Protein AF-0000000080697606 (afdb_homodimer)

Secondary structure (DSSP, 8-state):
--HHHHHHHHHHHHHHHHHHHHHHHHT--SGGGGSHHHHHHT--HHHHHHHHHHHHHHHHHHHHHHHHHHHHHH--S-HHHHHHHHHHHHHHHHHHHHHHHTT-HHHHHHHHHHHHHHHHHHHHHH-/--HHHHHHHHHHHHHHHHHHHHHHHHT--GGGGGSHHHHHHT--HHHHHHHHHHHHHHHHHHHHHHHHHHHHHH--S-HHHHHHHHHHHHHHHHHHHHHHHTT-HHHHHHHHHHHHHHHHHHHHHH-

pLDDT: mean 97.18, std 2.23, range [89.44, 98.94]

Structure (mmCIF, N/CA/C/O backbone):
data_AF-0000000080697606-model_v1
#
loop_
_entity.id
_entity.type
_entity.pdbx_description
1 polymer 'Membrane protein NMA1176'
#
loop_
_atom_site.group_PDB
_atom_site.id
_atom_site.type_symbol
_atom_site.label_atom_id
_atom_site.label_alt_id
_atom_site.label_comp_id
_atom_site.label_asym_id
_atom_site.label_entity_id
_atom_site.label_seq_id
_atom_site.pdbx_PDB_ins_code
_atom_site.Cartn_x
_atom_site.Cartn_y
_atom_site.Cartn_z
_atom_site.occupancy
_atom_site.B_iso_or_equiv
_atom_site.auth_seq_id
_atom_site.auth_comp_id
_atom_site.auth_asym_id
_atom_site.auth_atom_id
_atom_site.pdbx_PDB_model_num
ATOM 1 N N . MET A 1 1 ? 20.656 -16.297 -0.776 1 92.69 1 MET A N 1
ATOM 2 C CA . MET A 1 1 ? 19.531 -15.453 -1.132 1 92.69 1 MET A CA 1
ATOM 3 C C . MET A 1 1 ? 19.953 -14.336 -2.076 1 92.69 1 MET A C 1
ATOM 5 O O . MET A 1 1 ? 21.109 -13.891 -2.033 1 92.69 1 MET A O 1
ATOM 9 N N . THR A 1 2 ? 19.078 -13.914 -2.914 1 97.06 2 THR A N 1
ATOM 10 C CA . THR A 1 2 ? 19.406 -12.898 -3.91 1 97.06 2 THR A CA 1
ATOM 11 C C . THR A 1 2 ? 19.391 -11.508 -3.285 1 97.06 2 THR A C 1
ATOM 13 O O . THR A 1 2 ? 18.875 -11.32 -2.184 1 97.06 2 THR A O 1
ATOM 16 N N . LEU A 1 3 ? 19.969 -10.562 -3.951 1 97.56 3 LEU A N 1
ATOM 17 C CA . LEU A 1 3 ? 19.938 -9.18 -3.504 1 97.56 3 LEU A CA 1
ATOM 18 C C . LEU A 1 3 ? 18.516 -8.664 -3.428 1 97.56 3 LEU A C 1
ATOM 20 O O . LEU A 1 3 ? 18.188 -7.852 -2.559 1 97.56 3 LEU A O 1
ATOM 24 N N . ALA A 1 4 ? 17.766 -9.148 -4.305 1 98.44 4 ALA A N 1
ATOM 25 C CA . ALA A 1 4 ? 16.375 -8.719 -4.348 1 98.44 4 ALA A CA 1
ATOM 26 C C . ALA A 1 4 ? 15.633 -9.133 -3.078 1 98.44 4 ALA A C 1
ATOM 28 O O . ALA A 1 4 ? 14.898 -8.336 -2.49 1 98.44 4 ALA A O 1
ATOM 29 N N . TYR A 1 5 ? 15.82 -10.32 -2.629 1 98.38 5 TYR A N 1
ATOM 30 C CA . TYR A 1 5 ? 15.18 -10.766 -1.395 1 98.38 5 TYR A CA 1
ATOM 31 C C . TYR A 1 5 ? 15.719 -10 -0.195 1 98.38 5 TYR A C 1
ATOM 33 O O . TYR A 1 5 ? 14.969 -9.672 0.728 1 98.38 5 TYR A O 1
ATOM 41 N N . TRP A 1 6 ? 16.984 -9.727 -0.15 1 98.06 6 TRP A N 1
ATOM 42 C CA . TRP A 1 6 ? 17.547 -8.891 0.906 1 98.06 6 TRP A CA 1
ATOM 43 C C . TRP A 1 6 ? 16.938 -7.492 0.88 1 98.06 6 TRP A C 1
ATOM 45 O O . TRP A 1 6 ? 16.781 -6.859 1.926 1 98.06 6 TRP A O 1
ATOM 55 N N . SER A 1 7 ? 16.594 -6.969 -0.279 1 98.69 7 SER A N 1
ATOM 56 C CA . SER A 1 7 ? 15.969 -5.656 -0.404 1 98.69 7 SER A CA 1
ATOM 57 C C . SER A 1 7 ? 14.594 -5.637 0.256 1 98.69 7 SER A C 1
ATOM 59 O O . SER A 1 7 ? 14.172 -4.605 0.786 1 98.69 7 SER A O 1
ATOM 61 N N . ILE A 1 8 ? 13.859 -6.766 0.192 1 98.62 8 ILE A N 1
ATOM 62 C CA . ILE A 1 8 ? 12.586 -6.848 0.902 1 98.62 8 ILE A CA 1
ATOM 63 C C . ILE A 1 8 ? 12.82 -6.641 2.396 1 98.62 8 ILE A C 1
ATOM 65 O O . ILE A 1 8 ? 12.086 -5.883 3.043 1 98.62 8 ILE A O 1
ATOM 69 N N . LEU A 1 9 ? 13.859 -7.273 2.934 1 98.25 9 LEU A N 1
ATOM 70 C CA . LEU A 1 9 ? 14.188 -7.117 4.348 1 98.25 9 LEU A CA 1
ATOM 71 C C . LEU A 1 9 ? 14.539 -5.672 4.668 1 98.25 9 LEU A C 1
ATOM 73 O O . LEU A 1 9 ? 14.047 -5.113 5.652 1 98.25 9 LEU A O 1
ATOM 77 N N . ALA A 1 10 ? 15.375 -5.078 3.914 1 98.19 10 ALA A N 1
ATOM 78 C CA . ALA A 1 10 ? 15.766 -3.688 4.129 1 98.19 10 ALA A CA 1
ATOM 79 C C . ALA A 1 10 ? 14.547 -2.77 4.145 1 98.19 10 ALA A C 1
ATOM 81 O O . ALA A 1 10 ? 14.414 -1.922 5.031 1 98.19 10 ALA A O 1
ATOM 82 N N . ALA A 1 11 ? 13.695 -2.951 3.135 1 98.31 11 ALA A N 1
ATOM 83 C CA . ALA A 1 11 ? 12.492 -2.123 3.025 1 98.31 11 ALA A CA 1
ATOM 84 C C . ALA A 1 11 ? 11.594 -2.309 4.238 1 98.31 11 ALA A C 1
ATOM 86 O O . ALA A 1 11 ? 10.93 -1.363 4.68 1 98.31 11 ALA A O 1
ATOM 87 N N . ALA A 1 12 ? 11.562 -3.518 4.832 1 98 12 ALA A N 1
ATOM 88 C CA . ALA A 1 12 ? 10.727 -3.82 5.988 1 98 12 ALA A CA 1
ATOM 89 C C . ALA A 1 12 ? 11.172 -3.029 7.211 1 98 12 ALA A C 1
ATOM 91 O O . ALA A 1 12 ? 10.367 -2.719 8.086 1 98 12 ALA A O 1
ATOM 92 N N . PHE A 1 13 ? 12.391 -2.668 7.277 1 97.81 13 PHE A N 1
ATOM 93 C CA . PHE A 1 13 ? 12.93 -2.014 8.469 1 97.81 13 PHE A CA 1
ATOM 94 C C . PHE A 1 13 ? 12.883 -0.498 8.32 1 97.81 13 PHE A C 1
ATOM 96 O O . PHE A 1 13 ? 13.047 0.232 9.297 1 97.81 13 PHE A O 1
ATOM 103 N N . LEU A 1 14 ? 12.594 0.02 7.137 1 97.56 14 LEU A N 1
ATOM 104 C CA . LEU A 1 14 ? 12.609 1.46 6.906 1 97.56 14 LEU A CA 1
ATOM 105 C C . LEU A 1 14 ? 11.547 2.158 7.746 1 97.56 14 LEU A C 1
ATOM 107 O O . LEU A 1 14 ? 11.82 3.172 8.391 1 97.56 14 LEU A O 1
ATOM 111 N N . PRO A 1 15 ? 10.273 1.619 7.762 1 97.56 15 PRO A N 1
ATOM 112 C CA . PRO A 1 15 ? 9.289 2.326 8.586 1 97.56 15 PRO A CA 1
ATOM 113 C C . PRO A 1 15 ? 9.664 2.344 10.062 1 97.56 15 PRO A C 1
ATOM 115 O O . PRO A 1 15 ? 9.352 3.307 10.773 1 97.56 15 PRO A O 1
ATOM 118 N N . ILE A 1 16 ? 10.32 1.331 10.602 1 97.19 16 ILE A N 1
ATOM 119 C CA . ILE A 1 16 ? 10.781 1.292 11.992 1 97.19 16 ILE A CA 1
ATOM 120 C C . ILE A 1 16 ? 11.812 2.395 12.227 1 97.19 16 ILE A C 1
ATOM 122 O O . ILE A 1 16 ? 11.781 3.072 13.25 1 97.19 16 ILE A O 1
ATOM 126 N N . GLY A 1 17 ? 12.727 2.541 11.312 1 97.12 17 GLY A N 1
ATOM 127 C CA . GLY A 1 17 ? 13.68 3.635 11.391 1 97.12 17 GLY A CA 1
ATOM 128 C C . GLY A 1 17 ? 13.023 5 11.414 1 97.12 17 GLY A C 1
ATOM 129 O O . GLY A 1 17 ? 13.43 5.883 12.172 1 97.12 17 GLY A O 1
ATOM 130 N N . CYS A 1 18 ? 12.008 5.219 10.539 1 96.75 18 CYS A N 1
ATOM 131 C CA . CYS A 1 18 ? 11.273 6.477 10.508 1 96.75 18 CYS A CA 1
ATOM 132 C C . CYS A 1 18 ? 10.594 6.742 11.844 1 96.75 18 CYS A C 1
ATOM 134 O O . CYS A 1 18 ? 10.609 7.871 12.344 1 96.75 18 CYS A O 1
ATOM 136 N N . ALA A 1 19 ? 9.992 5.68 12.391 1 95.75 19 ALA A N 1
ATOM 137 C CA . ALA A 1 19 ? 9.328 5.809 13.688 1 95.75 19 ALA A CA 1
ATOM 138 C C . ALA A 1 19 ? 10.328 6.195 14.781 1 95.75 19 ALA A C 1
ATOM 140 O O . ALA A 1 19 ? 10.047 7.07 15.602 1 95.75 19 ALA A O 1
ATOM 141 N N . ALA A 1 20 ? 11.445 5.492 14.836 1 96.44 20 ALA A N 1
ATOM 142 C CA . ALA A 1 20 ? 12.484 5.797 15.812 1 96.44 20 ALA A CA 1
ATOM 143 C C . ALA A 1 20 ? 12.961 7.238 15.68 1 96.44 20 ALA A C 1
ATOM 145 O O . ALA A 1 20 ? 13.148 7.934 16.688 1 96.44 20 ALA A O 1
ATOM 146 N N . TYR A 1 21 ? 13.133 7.66 14.453 1 96.5 21 TYR A N 1
ATOM 147 C CA . TYR A 1 21 ? 13.562 9.031 14.195 1 96.5 21 TYR A CA 1
ATOM 148 C C . TYR A 1 21 ? 12.508 10.031 14.656 1 96.5 21 TYR A C 1
ATOM 150 O O . TYR A 1 21 ? 12.836 11.039 15.281 1 96.5 21 TYR A O 1
ATOM 158 N N . ALA A 1 22 ? 11.234 9.805 14.352 1 95.94 22 ALA A N 1
ATOM 159 C CA . ALA A 1 22 ? 10.141 10.672 14.773 1 95.94 22 ALA A CA 1
ATOM 160 C C . ALA A 1 22 ? 10.094 10.789 16.297 1 95.94 22 ALA A C 1
ATOM 162 O O . ALA A 1 22 ? 9.938 11.891 16.828 1 95.94 22 ALA A O 1
ATOM 163 N N . LYS A 1 23 ? 10.219 9.727 16.984 1 95.38 23 LYS A N 1
ATOM 164 C CA . LYS A 1 23 ? 10.195 9.703 18.453 1 95.38 23 LYS A CA 1
ATOM 165 C C . LYS A 1 23 ? 11.375 10.492 19.031 1 95.38 23 LYS A C 1
ATOM 167 O O . LYS A 1 23 ? 11.203 11.25 19.984 1 95.38 23 LYS A O 1
ATOM 172 N N . ARG A 1 24 ? 12.484 10.266 18.469 1 95.44 24 ARG A N 1
ATOM 173 C CA . ARG A 1 24 ? 13.672 10.992 18.922 1 95.44 24 ARG A CA 1
ATOM 174 C C . ARG A 1 24 ? 13.484 12.5 18.781 1 95.44 24 ARG A C 1
ATOM 176 O O . ARG A 1 24 ? 13.742 13.258 19.703 1 95.44 24 ARG A O 1
ATOM 183 N N . LEU A 1 25 ? 13.016 12.93 17.641 1 94.56 25 LEU A N 1
ATOM 184 C CA . LEU A 1 25 ? 12.836 14.352 17.344 1 94.56 25 LEU A CA 1
ATOM 185 C C . LEU A 1 25 ? 11.781 14.969 18.25 1 94.56 25 LEU A C 1
ATOM 187 O O . LEU A 1 25 ? 11.883 16.141 18.625 1 94.56 25 LEU A O 1
ATOM 191 N N . ALA A 1 26 ? 10.758 14.164 18.594 1 94.25 26 ALA A N 1
ATOM 192 C CA . ALA A 1 26 ? 9.625 14.703 19.344 1 94.25 26 ALA A CA 1
ATOM 193 C C . ALA A 1 26 ? 9.859 14.594 20.844 1 94.25 26 ALA A C 1
ATOM 195 O O . ALA A 1 26 ? 9.031 15.039 21.641 1 94.25 26 ALA A O 1
ATOM 196 N N . GLY A 1 27 ? 10.938 14.023 21.297 1 93.75 27 GLY A N 1
ATOM 197 C CA . GLY A 1 27 ? 11.258 13.93 22.719 1 93.75 27 GLY A CA 1
ATOM 198 C C . GLY A 1 27 ? 10.508 12.828 23.422 1 93.75 27 GLY A C 1
ATOM 199 O O . GLY A 1 27 ? 10 13.023 24.531 1 93.75 27 GLY A O 1
ATOM 200 N N . PHE A 1 28 ? 10.414 11.703 22.766 1 90.25 28 PHE A N 1
ATOM 201 C CA . PHE A 1 28 ? 9.734 10.531 23.312 1 90.25 28 PHE A CA 1
ATOM 202 C C . PHE A 1 28 ? 10.375 10.109 24.625 1 90.25 28 PHE A C 1
ATOM 204 O O . PHE A 1 28 ? 11.594 10.016 24.734 1 90.25 28 PHE A O 1
ATOM 211 N N . SER A 1 29 ? 9.5 9.945 25.672 1 90.25 29 SER A N 1
ATOM 212 C CA . SER A 1 29 ? 9.945 9.547 27 1 90.25 29 SER A CA 1
ATOM 213 C C . SER A 1 29 ? 9.328 8.211 27.422 1 90.25 29 SER A C 1
ATOM 215 O O . SER A 1 29 ? 8.453 7.684 26.719 1 90.25 29 SER A O 1
ATOM 217 N N . TRP A 1 30 ? 9.828 7.684 28.531 1 90.06 30 TRP A N 1
ATOM 218 C CA . TRP A 1 30 ? 9.312 6.422 29.047 1 90.06 30 TRP A CA 1
ATOM 219 C C . TRP A 1 30 ? 7.824 6.531 29.375 1 90.06 30 TRP A C 1
ATOM 221 O O . TRP A 1 30 ? 7.07 5.578 29.172 1 90.06 30 TRP A O 1
ATOM 231 N N . ALA A 1 31 ? 7.359 7.656 29.875 1 90.38 31 ALA A N 1
ATOM 232 C CA . ALA A 1 31 ? 5.957 7.887 30.203 1 90.38 31 ALA A CA 1
ATOM 233 C C . ALA A 1 31 ? 5.074 7.793 28.969 1 90.38 31 ALA A C 1
ATOM 235 O O . ALA A 1 31 ? 3.92 7.363 29.047 1 90.38 31 ALA A O 1
ATOM 236 N N . ASP A 1 32 ? 5.645 8.172 27.891 1 90.62 32 ASP A N 1
ATOM 237 C CA . ASP A 1 32 ? 4.895 8.211 26.641 1 90.62 32 ASP A CA 1
ATOM 238 C C . ASP A 1 32 ? 4.703 6.805 26.078 1 90.62 32 ASP A C 1
ATOM 240 O O . ASP A 1 32 ? 3.873 6.594 25.188 1 90.62 32 ASP A O 1
ATOM 244 N N . ASN A 1 33 ? 5.441 5.852 26.578 1 92.31 33 ASN A N 1
ATOM 245 C CA . ASN A 1 33 ? 5.402 4.488 26.062 1 92.31 33 ASN A CA 1
ATOM 246 C C . ASN A 1 33 ? 4.078 3.805 26.391 1 92.31 33 ASN A C 1
ATOM 248 O O . ASN A 1 33 ? 3.775 2.74 25.844 1 92.31 33 ASN A O 1
ATOM 252 N N . HIS A 1 34 ? 3.197 4.32 27.203 1 92.56 34 HIS A N 1
ATOM 253 C CA . HIS A 1 34 ? 1.876 3.787 27.516 1 92.56 34 HIS A CA 1
ATOM 254 C C . HIS A 1 34 ? 0.951 3.873 26.297 1 92.56 34 HIS A C 1
ATOM 256 O O . HIS A 1 34 ? 0.047 3.047 26.141 1 92.56 34 HIS A O 1
ATOM 262 N N . ASP A 1 35 ? 1.213 4.914 25.531 1 93.5 35 ASP A N 1
ATOM 263 C CA . ASP A 1 35 ? 0.412 5.094 24.312 1 93.5 35 ASP A CA 1
ATOM 264 C C . ASP A 1 35 ? 1.254 5.664 23.172 1 93.5 35 ASP A C 1
ATOM 266 O O . ASP A 1 35 ? 1.036 6.801 22.75 1 93.5 35 ASP A O 1
ATOM 270 N N . PRO A 1 36 ? 2.119 4.953 22.656 1 92.75 36 PRO A N 1
ATOM 271 C CA . PRO A 1 36 ? 3.074 5.465 21.672 1 92.75 36 PRO A CA 1
ATOM 272 C C . PRO A 1 36 ? 2.396 5.969 20.391 1 92.75 36 PRO A C 1
ATOM 274 O O . PRO A 1 36 ? 2.861 6.934 19.781 1 92.75 36 PRO A O 1
ATOM 277 N N . ARG A 1 37 ? 1.303 5.305 19.984 1 91.81 37 ARG A N 1
ATOM 278 C CA . ARG A 1 37 ? 0.623 5.742 18.766 1 91.81 37 ARG A CA 1
ATOM 279 C C . ARG A 1 37 ? -0.038 7.102 18.984 1 91.81 37 ARG A C 1
ATOM 281 O O . ARG A 1 37 ? -0.051 7.938 18.062 1 91.81 37 ARG A O 1
ATOM 288 N N . VAL A 1 38 ? -0.631 7.32 20.125 1 90.19 38 VAL A N 1
ATOM 289 C CA . VAL A 1 38 ? -1.228 8.609 20.453 1 90.19 38 VAL A CA 1
ATOM 290 C C . VAL A 1 38 ? -0.145 9.688 20.484 1 90.19 38 VAL A C 1
ATOM 292 O O . VAL A 1 38 ? -0.344 10.789 19.969 1 90.19 38 VAL A O 1
ATOM 295 N N . PHE A 1 39 ? 1.018 9.414 21.031 1 92.5 39 PHE A N 1
ATOM 296 C CA . PHE A 1 39 ? 2.146 10.336 21.047 1 92.5 39 PHE A CA 1
ATOM 297 C C . PHE A 1 39 ? 2.533 10.742 19.641 1 92.5 39 PHE A C 1
ATOM 299 O O . PHE A 1 39 ? 2.625 11.938 19.328 1 92.5 39 PHE A O 1
ATOM 306 N N . LEU A 1 40 ? 2.754 9.805 18.781 1 92.56 40 LEU A N 1
ATOM 307 C CA . LEU A 1 40 ? 3.207 10.055 17.422 1 92.56 40 LEU A CA 1
ATOM 308 C C . LEU A 1 40 ? 2.17 10.859 16.641 1 92.56 40 LEU A C 1
ATOM 310 O O . LEU A 1 40 ? 2.523 11.711 15.828 1 92.56 40 LEU A O 1
ATOM 314 N N . ALA A 1 41 ? 0.87 10.57 16.906 1 89.44 41 ALA A N 1
ATOM 315 C CA . ALA A 1 41 ? -0.212 11.25 16.203 1 89.44 41 ALA A CA 1
ATOM 316 C C . ALA A 1 41 ? -0.255 12.734 16.562 1 89.44 41 ALA A C 1
ATOM 318 O O . ALA A 1 41 ? -0.808 13.539 15.805 1 89.44 41 ALA A O 1
ATOM 319 N N . ARG A 1 42 ? 0.41 13.102 17.656 1 90.69 42 ARG A N 1
ATOM 320 C CA . ARG A 1 42 ? 0.343 14.477 18.141 1 90.69 42 ARG A CA 1
ATOM 321 C C . ARG A 1 42 ? 1.624 15.234 17.797 1 90.69 42 ARG A C 1
ATOM 323 O O . ARG A 1 42 ? 1.748 16.422 18.125 1 90.69 42 ARG A O 1
ATOM 330 N N . THR A 1 43 ? 2.516 14.594 17.219 1 92.38 43 THR A N 1
ATOM 331 C CA . THR A 1 43 ? 3.762 15.258 16.859 1 92.38 43 THR A CA 1
ATOM 332 C C . THR A 1 43 ? 3.514 16.344 15.812 1 92.38 43 THR A C 1
ATOM 334 O O . THR A 1 43 ? 2.451 16.375 15.188 1 92.38 43 THR A O 1
ATOM 337 N N . ARG A 1 44 ? 4.465 17.297 15.695 1 93.19 44 ARG A N 1
ATOM 338 C CA . ARG A 1 44 ? 4.395 18.375 14.727 1 93.19 44 ARG A CA 1
ATOM 339 C C . ARG A 1 44 ? 5.723 18.547 13.992 1 93.19 44 ARG A C 1
ATOM 341 O O . ARG A 1 44 ? 6.715 17.906 14.344 1 93.19 44 ARG A O 1
ATOM 348 N N . GLY A 1 45 ? 5.672 19.312 12.914 1 93.94 45 GLY A N 1
ATOM 349 C CA . GLY A 1 45 ? 6.895 19.656 12.195 1 93.94 45 GLY A CA 1
ATOM 350 C C . GLY A 1 45 ? 7.594 18.438 11.609 1 93.94 45 GLY A C 1
ATOM 351 O O . GLY A 1 45 ? 6.957 17.594 10.992 1 93.94 45 GLY A O 1
ATOM 352 N N . LYS A 1 46 ? 8.938 18.375 11.859 1 96.12 46 LYS A N 1
ATOM 353 C CA . LYS A 1 46 ? 9.781 17.328 11.289 1 96.12 46 LYS A CA 1
ATOM 354 C C . LYS A 1 46 ? 9.391 15.961 11.82 1 96.12 46 LYS A C 1
ATOM 356 O O . LYS A 1 46 ? 9.414 14.969 11.086 1 96.12 46 LYS A O 1
ATOM 361 N N . ALA A 1 47 ? 9.047 15.852 13.055 1 96.19 47 ALA A N 1
ATOM 362 C CA . ALA A 1 47 ? 8.633 14.586 13.648 1 96.19 47 ALA A CA 1
ATOM 363 C C . ALA A 1 47 ? 7.336 14.078 13.016 1 96.19 47 ALA A C 1
ATOM 365 O O . ALA A 1 47 ? 7.188 12.875 12.773 1 96.19 47 ALA A O 1
ATOM 366 N N . ALA A 1 48 ? 6.395 14.914 12.82 1 95.94 48 ALA A N 1
ATOM 367 C CA . ALA A 1 48 ? 5.141 14.539 12.172 1 95.94 48 ALA A CA 1
ATOM 368 C C . ALA A 1 48 ? 5.391 14.023 10.758 1 95.94 48 ALA A C 1
ATOM 370 O O . ALA A 1 48 ? 4.754 13.062 10.32 1 95.94 48 ALA A O 1
ATOM 371 N N . ARG A 1 49 ? 6.277 14.703 10.07 1 96.94 49 ARG A N 1
ATOM 372 C CA . ARG A 1 49 ? 6.605 14.281 8.711 1 96.94 49 ARG A CA 1
ATOM 373 C C . ARG A 1 49 ? 7.297 12.922 8.719 1 96.94 49 ARG A C 1
ATOM 375 O O . ARG A 1 49 ? 7.074 12.102 7.828 1 96.94 49 ARG A O 1
ATOM 382 N N . ALA A 1 50 ? 8.156 12.711 9.672 1 97.38 50 ALA A N 1
ATOM 383 C CA . ALA A 1 50 ? 8.781 11.398 9.82 1 97.38 50 ALA A CA 1
ATOM 384 C C . ALA A 1 50 ? 7.738 10.32 10.086 1 97.38 50 ALA A C 1
ATOM 386 O O . ALA A 1 50 ? 7.836 9.211 9.547 1 97.38 50 ALA A O 1
ATOM 387 N N . ASN A 1 51 ? 6.77 10.625 10.922 1 96.75 51 ASN A N 1
ATOM 388 C CA . ASN A 1 51 ? 5.688 9.68 11.18 1 96.75 51 ASN A CA 1
ATOM 389 C C . ASN A 1 51 ? 4.875 9.406 9.914 1 96.75 51 ASN A C 1
ATOM 391 O O . ASN A 1 51 ? 4.484 8.266 9.656 1 96.75 51 ASN A O 1
ATOM 395 N N . ALA A 1 52 ? 4.582 10.414 9.172 1 96.44 52 ALA A N 1
ATOM 396 C CA . ALA A 1 52 ? 3.877 10.25 7.902 1 96.44 52 ALA A CA 1
ATOM 397 C C . ALA A 1 52 ? 4.676 9.375 6.941 1 96.44 52 ALA A C 1
ATOM 399 O O . ALA A 1 52 ? 4.109 8.516 6.262 1 96.44 52 ALA A O 1
ATOM 400 N N . ALA A 1 53 ? 5.957 9.609 6.859 1 97.5 53 ALA A N 1
ATOM 401 C CA . ALA A 1 53 ? 6.828 8.781 6.023 1 97.5 53 ALA A CA 1
ATOM 402 C C . ALA A 1 53 ? 6.789 7.32 6.465 1 97.5 53 ALA A C 1
ATOM 404 O O . ALA A 1 53 ? 6.809 6.414 5.629 1 97.5 53 ALA A O 1
ATOM 405 N N . GLN A 1 54 ? 6.801 7.094 7.746 1 97.19 54 GLN A N 1
ATOM 406 C CA . GLN A 1 54 ? 6.656 5.754 8.305 1 97.19 54 GLN A CA 1
ATOM 407 C C . GLN A 1 54 ? 5.395 5.07 7.781 1 97.19 54 GLN A C 1
ATOM 409 O O . GLN A 1 54 ? 5.449 3.936 7.309 1 97.19 54 GLN A O 1
ATOM 414 N N . GLN A 1 55 ? 4.285 5.73 7.93 1 96.5 55 GLN A N 1
ATOM 415 C CA . GLN A 1 55 ? 3 5.176 7.516 1 96.5 55 GLN A CA 1
ATOM 416 C C . GLN A 1 55 ? 3.004 4.836 6.027 1 96.5 55 GLN A C 1
ATOM 418 O O . GLN A 1 55 ? 2.564 3.756 5.633 1 96.5 55 GLN A O 1
ATOM 423 N N . ASN A 1 56 ? 3.488 5.777 5.227 1 97.69 56 ASN A N 1
ATOM 424 C CA . ASN A 1 56 ? 3.568 5.535 3.791 1 97.69 56 ASN A CA 1
ATOM 425 C C . ASN A 1 56 ? 4.441 4.324 3.475 1 97.69 56 ASN A C 1
ATOM 427 O O . ASN A 1 56 ? 4.137 3.557 2.561 1 97.69 56 ASN A O 1
ATOM 431 N N . SER A 1 57 ? 5.512 4.168 4.188 1 98.31 57 SER A N 1
ATOM 432 C CA . SER A 1 57 ? 6.418 3.049 3.965 1 98.31 57 SER A CA 1
ATOM 433 C C . SER A 1 57 ? 5.738 1.716 4.258 1 98.31 57 SER A C 1
ATOM 435 O O . SER A 1 57 ? 5.996 0.718 3.582 1 98.31 57 SER A O 1
ATOM 437 N N . TYR A 1 58 ? 4.867 1.655 5.301 1 97.75 58 TYR A N 1
ATOM 438 C CA . TYR A 1 58 ? 4.102 0.441 5.559 1 97.75 58 TYR A CA 1
ATOM 439 C C . TYR A 1 58 ? 3.113 0.169 4.43 1 97.75 58 TYR A C 1
ATOM 441 O O . TYR A 1 58 ? 2.846 -0.987 4.094 1 97.75 58 TYR A O 1
ATOM 449 N N . GLU A 1 59 ? 2.574 1.178 3.852 1 98.12 59 GLU A N 1
ATOM 450 C CA . GLU A 1 59 ? 1.55 1.058 2.818 1 98.12 59 GLU A CA 1
ATOM 451 C C . GLU A 1 59 ? 2.139 0.52 1.518 1 98.12 59 GLU A C 1
ATOM 453 O O . GLU A 1 59 ? 1.508 -0.287 0.832 1 98.12 59 GLU A O 1
ATOM 458 N N . ILE A 1 60 ? 3.361 1.001 1.154 1 98.25 60 ILE A N 1
ATOM 459 C CA . ILE A 1 60 ? 3.932 0.681 -0.15 1 98.25 60 ILE A CA 1
ATOM 460 C C . ILE A 1 60 ? 4.703 -0.633 -0.067 1 98.25 60 ILE A C 1
ATOM 462 O O . ILE A 1 60 ? 5.023 -1.24 -1.093 1 98.25 60 ILE A O 1
ATOM 466 N N . PHE A 1 61 ? 4.996 -1.13 1.132 1 98.69 61 PHE A N 1
ATOM 467 C CA . PHE A 1 61 ? 5.832 -2.309 1.34 1 98.69 61 PHE A CA 1
ATOM 468 C C . PHE A 1 61 ? 5.172 -3.551 0.756 1 98.69 61 PHE A C 1
ATOM 470 O O . PHE A 1 61 ? 5.805 -4.312 0.024 1 98.69 61 PHE A O 1
ATOM 477 N N . PRO A 1 62 ? 3.857 -3.807 1.073 1 98.69 62 PRO A N 1
ATOM 478 C CA . PRO A 1 62 ? 3.273 -5.074 0.625 1 98.69 62 PRO A CA 1
ATOM 479 C C . PRO A 1 62 ? 3.285 -5.223 -0.894 1 98.69 62 PRO A C 1
ATOM 481 O O . PRO A 1 62 ? 3.68 -6.27 -1.412 1 98.69 62 PRO A O 1
ATOM 484 N N . PRO A 1 63 ? 2.893 -4.199 -1.682 1 98.75 63 PRO A N 1
ATOM 485 C CA . PRO A 1 63 ? 2.977 -4.379 -3.133 1 98.75 63 PRO A CA 1
ATOM 486 C C . PRO A 1 63 ? 4.41 -4.59 -3.619 1 98.75 63 PRO A C 1
ATOM 488 O O . PRO A 1 63 ? 4.633 -5.328 -4.582 1 98.75 63 PRO A O 1
ATOM 491 N N . PHE A 1 64 ? 5.375 -3.918 -3.023 1 98.94 64 PHE A N 1
ATOM 492 C CA . PHE A 1 64 ? 6.773 -4.129 -3.391 1 98.94 64 PHE A CA 1
ATOM 493 C C . PHE A 1 64 ? 7.191 -5.57 -3.123 1 98.94 64 PHE A C 1
ATOM 495 O O . PHE A 1 64 ? 7.762 -6.23 -3.994 1 98.94 64 PHE A O 1
ATOM 502 N N . ALA A 1 65 ? 6.914 -6.055 -1.912 1 98.81 65 ALA A N 1
ATOM 503 C CA . ALA A 1 65 ? 7.266 -7.426 -1.547 1 98.81 65 ALA A CA 1
ATOM 504 C C . ALA A 1 65 ? 6.605 -8.43 -2.486 1 98.81 65 ALA A C 1
ATOM 506 O O . ALA A 1 65 ? 7.25 -9.367 -2.961 1 98.81 65 ALA A O 1
ATOM 507 N N . ALA A 1 66 ? 5.344 -8.211 -2.732 1 98.75 66 ALA A N 1
ATOM 508 C CA . ALA A 1 66 ? 4.621 -9.094 -3.645 1 98.75 66 ALA A CA 1
ATOM 509 C C . ALA A 1 66 ? 5.277 -9.117 -5.023 1 98.75 66 ALA A C 1
ATOM 511 O O . ALA A 1 66 ? 5.449 -10.18 -5.621 1 98.75 66 ALA A O 1
ATOM 512 N N . ALA A 1 67 ? 5.656 -7.984 -5.527 1 98.81 67 ALA A N 1
ATOM 513 C CA . ALA A 1 67 ? 6.262 -7.875 -6.855 1 98.81 67 ALA A CA 1
ATOM 514 C C . ALA A 1 67 ? 7.559 -8.68 -6.93 1 98.81 67 ALA A C 1
ATOM 516 O O . ALA A 1 67 ? 7.785 -9.414 -7.895 1 98.81 67 ALA A O 1
ATOM 517 N N . VAL A 1 68 ? 8.391 -8.555 -5.957 1 98.81 68 VAL A N 1
ATOM 518 C CA . VAL A 1 68 ? 9.672 -9.258 -5.941 1 98.81 68 VAL A CA 1
ATOM 519 C C . VAL A 1 68 ? 9.438 -10.758 -5.867 1 98.81 68 VAL A C 1
ATOM 521 O O . VAL A 1 68 ? 10.062 -11.531 -6.594 1 98.81 68 VA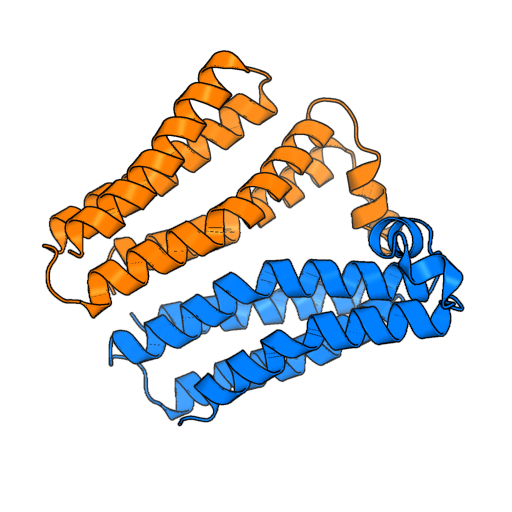L A O 1
ATOM 524 N N . ILE A 1 69 ? 8.555 -11.195 -4.996 1 98.69 69 ILE A N 1
ATOM 525 C CA . ILE A 1 69 ? 8.258 -12.609 -4.809 1 98.69 69 ILE A CA 1
ATOM 526 C C . ILE A 1 69 ? 7.707 -13.195 -6.109 1 98.69 69 ILE A C 1
ATOM 528 O O . ILE A 1 69 ? 8.148 -14.258 -6.559 1 98.69 69 ILE A O 1
ATOM 532 N N . ILE A 1 70 ? 6.824 -12.523 -6.734 1 98.69 70 ILE A N 1
ATOM 533 C CA . ILE A 1 70 ? 6.191 -12.992 -7.965 1 98.69 70 ILE A CA 1
ATOM 534 C C . ILE A 1 70 ? 7.227 -13.047 -9.086 1 98.69 70 ILE A C 1
ATOM 536 O O . ILE A 1 70 ? 7.234 -13.984 -9.883 1 98.69 70 ILE A O 1
ATOM 540 N N . ALA A 1 71 ? 8.078 -12.039 -9.188 1 98.5 71 ALA A N 1
ATOM 541 C CA . ALA A 1 71 ? 9.117 -12.016 -10.219 1 98.5 71 ALA A CA 1
ATOM 542 C C . ALA A 1 71 ? 10.016 -13.242 -10.117 1 98.5 71 ALA A C 1
ATOM 544 O O . ALA A 1 71 ? 10.453 -13.781 -11.141 1 98.5 71 ALA A O 1
ATOM 545 N N . HIS A 1 72 ? 10.305 -13.68 -8.898 1 98.31 72 HIS A N 1
ATOM 546 C CA . HIS A 1 72 ? 11.094 -14.898 -8.711 1 98.31 72 HIS A CA 1
ATOM 547 C C . HIS A 1 72 ? 10.266 -16.141 -9.008 1 98.31 72 HIS A C 1
ATOM 549 O O . HIS A 1 72 ? 10.742 -17.078 -9.648 1 98.31 72 HIS A O 1
ATOM 555 N N . ALA A 1 73 ? 9.023 -16.172 -8.586 1 96.94 73 ALA A N 1
ATOM 556 C CA . ALA A 1 73 ? 8.18 -17.359 -8.609 1 96.94 73 ALA A CA 1
ATOM 557 C C . ALA A 1 73 ? 7.848 -17.766 -10.047 1 96.94 73 ALA A C 1
ATOM 559 O O . ALA A 1 73 ? 7.703 -18.953 -10.344 1 96.94 73 ALA A O 1
ATOM 560 N N . THR A 1 74 ? 7.688 -16.828 -10.922 1 96.69 74 THR A N 1
ATOM 561 C CA . THR A 1 74 ? 7.297 -17.125 -12.289 1 96.69 74 THR A CA 1
ATOM 562 C C . THR A 1 74 ? 8.477 -17.703 -13.07 1 96.69 74 THR A C 1
ATOM 564 O O . THR A 1 74 ? 8.281 -18.391 -14.078 1 96.69 74 THR A O 1
ATOM 567 N N . GLY A 1 75 ? 9.734 -17.266 -12.773 1 96.5 75 GLY A N 1
ATOM 568 C CA . GLY A 1 75 ? 10.93 -17.734 -13.461 1 96.5 75 GLY A CA 1
ATOM 569 C C . GLY A 1 75 ? 11.156 -17.062 -14.797 1 96.5 75 GLY A C 1
ATOM 570 O O . GLY A 1 75 ? 12.039 -17.453 -15.555 1 96.5 75 GLY A O 1
ATOM 571 N N . ASN A 1 76 ? 10.43 -16.078 -15.102 1 97.44 76 ASN A N 1
ATOM 572 C CA . ASN A 1 76 ? 10.469 -15.461 -16.422 1 97.44 76 ASN A CA 1
ATOM 573 C C . ASN A 1 76 ? 11.391 -14.25 -16.453 1 97.44 76 ASN A C 1
ATOM 575 O O . ASN A 1 76 ? 11.703 -13.734 -17.531 1 97.44 76 ASN A O 1
ATOM 579 N N . ALA A 1 77 ? 11.812 -13.766 -15.297 1 97.5 77 ALA A N 1
ATOM 580 C CA . ALA A 1 77 ? 12.633 -12.562 -15.227 1 97.5 77 ALA A CA 1
ATOM 581 C C . ALA A 1 77 ? 14.086 -12.914 -14.914 1 97.5 77 ALA A C 1
ATOM 583 O O . ALA A 1 77 ? 14.359 -13.727 -14.039 1 97.5 77 ALA A O 1
ATOM 584 N N . ALA A 1 78 ? 15.062 -12.258 -15.648 1 98.38 78 ALA A N 1
ATOM 585 C CA . ALA A 1 78 ? 16.469 -12.414 -15.32 1 98.38 78 ALA A CA 1
ATOM 586 C C . ALA A 1 78 ? 16.766 -11.906 -13.914 1 98.38 78 ALA A C 1
ATOM 588 O O . ALA A 1 78 ? 16.234 -10.875 -13.492 1 98.38 78 ALA A O 1
ATOM 589 N N . GLN A 1 79 ? 17.609 -12.648 -13.281 1 98.19 79 GLN A N 1
ATOM 590 C CA . GLN A 1 79 ? 17.938 -12.281 -11.906 1 98.19 79 GLN A CA 1
ATOM 591 C C . GLN A 1 79 ? 18.5 -10.867 -11.828 1 98.19 79 GLN A C 1
ATOM 593 O O . GLN A 1 79 ? 18.219 -10.133 -10.883 1 98.19 79 GLN A O 1
ATOM 598 N N . ALA A 1 80 ? 19.344 -10.523 -12.766 1 98.44 80 ALA A N 1
ATOM 599 C CA . ALA A 1 80 ? 19.922 -9.188 -12.773 1 98.44 80 ALA A CA 1
ATOM 600 C C . ALA A 1 80 ? 18.844 -8.117 -12.859 1 98.44 80 ALA A C 1
ATOM 602 O O . ALA A 1 80 ? 18.953 -7.055 -12.242 1 98.44 80 ALA A O 1
ATOM 603 N N . THR A 1 81 ? 17.844 -8.383 -13.625 1 98.69 81 THR A N 1
ATOM 604 C CA . THR A 1 81 ? 16.719 -7.461 -13.766 1 98.69 81 THR A CA 1
ATOM 605 C C . THR A 1 81 ? 15.961 -7.328 -12.445 1 98.69 81 THR A C 1
ATOM 607 O O . THR A 1 81 ? 15.648 -6.215 -1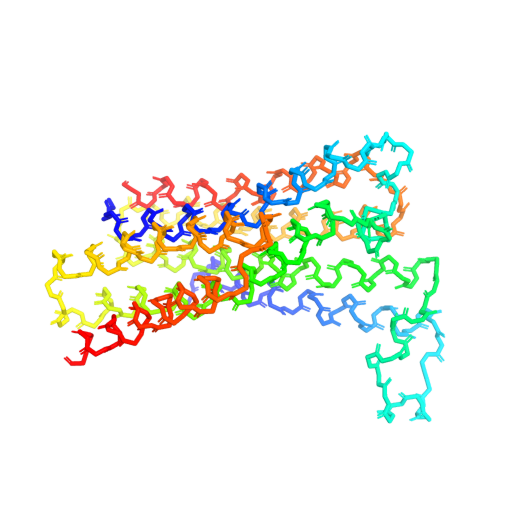2.016 1 98.69 81 THR A O 1
ATOM 610 N N . ILE A 1 82 ? 15.664 -8.445 -11.82 1 98.81 82 ILE A N 1
ATOM 611 C CA . ILE A 1 82 ? 14.984 -8.422 -10.531 1 98.81 82 ILE A CA 1
ATOM 612 C C . ILE A 1 82 ? 15.812 -7.637 -9.516 1 98.81 82 ILE A C 1
ATOM 614 O O . ILE A 1 82 ? 15.289 -6.77 -8.82 1 98.81 82 ILE A O 1
ATOM 618 N N . ASN A 1 83 ? 17.094 -7.863 -9.477 1 98.81 83 ASN A N 1
ATOM 619 C CA . ASN A 1 83 ? 17.984 -7.172 -8.555 1 98.81 83 ASN A CA 1
ATOM 620 C C . ASN A 1 83 ? 18 -5.668 -8.805 1 98.81 83 ASN A C 1
ATOM 622 O O . ASN A 1 83 ? 17.969 -4.875 -7.863 1 98.81 83 ASN A O 1
ATOM 626 N N . LEU A 1 84 ? 18.062 -5.301 -10.008 1 98.75 84 LEU A N 1
ATOM 627 C CA . LEU A 1 84 ? 18.125 -3.891 -10.383 1 98.75 84 LEU A CA 1
ATOM 628 C C . LEU A 1 84 ? 16.922 -3.133 -9.844 1 98.75 84 LEU A C 1
ATOM 630 O O . LEU A 1 84 ? 17.062 -2.131 -9.141 1 98.75 84 LEU A O 1
ATOM 634 N N . TRP A 1 85 ? 15.766 -3.602 -10.18 1 98.88 85 TRP A N 1
ATOM 635 C CA . TRP A 1 85 ? 14.555 -2.873 -9.82 1 98.88 85 TRP A CA 1
ATOM 636 C C . TRP A 1 85 ? 14.312 -2.932 -8.32 1 98.88 85 TRP A C 1
ATOM 638 O O . TRP A 1 85 ? 13.781 -1.984 -7.73 1 98.88 85 TRP A O 1
ATOM 648 N N . ALA A 1 86 ? 14.68 -4.035 -7.613 1 98.88 86 ALA A N 1
ATOM 649 C CA . ALA A 1 86 ? 14.547 -4.133 -6.164 1 98.88 86 ALA A CA 1
ATOM 650 C C . ALA A 1 86 ? 15.477 -3.141 -5.461 1 98.88 86 ALA A C 1
ATOM 652 O O . ALA A 1 86 ? 15.055 -2.451 -4.527 1 98.88 86 ALA A O 1
ATOM 653 N N . LEU A 1 87 ? 16.703 -3.061 -5.91 1 98.81 87 LEU A N 1
ATOM 654 C CA . LEU A 1 87 ? 17.656 -2.143 -5.309 1 98.81 87 LEU A CA 1
ATOM 655 C C . LEU A 1 87 ? 17.266 -0.693 -5.57 1 98.81 87 LEU A C 1
ATOM 657 O O . LEU A 1 87 ? 17.406 0.163 -4.695 1 98.81 87 LEU A O 1
ATOM 661 N N . LEU A 1 88 ? 16.844 -0.476 -6.762 1 98.81 88 LEU A N 1
ATOM 662 C CA . LEU A 1 88 ? 16.391 0.874 -7.086 1 98.81 88 LEU A CA 1
ATOM 663 C C . LEU A 1 88 ? 15.211 1.279 -6.215 1 98.81 88 LEU A C 1
ATOM 665 O O . LEU A 1 88 ? 15.094 2.441 -5.82 1 98.81 88 LEU A O 1
ATOM 669 N N . PHE A 1 89 ? 14.289 0.401 -5.953 1 98.88 89 PHE A N 1
ATOM 670 C CA . PHE A 1 89 ? 13.172 0.688 -5.062 1 98.88 89 PHE A CA 1
ATOM 671 C C . PHE A 1 89 ? 13.672 1.126 -3.691 1 98.88 89 PHE A C 1
ATOM 673 O O . PHE A 1 89 ? 13.227 2.145 -3.158 1 98.88 89 PHE A O 1
ATOM 680 N N . VAL A 1 90 ? 14.633 0.379 -3.111 1 98.88 90 VAL A N 1
ATOM 681 C CA . VAL A 1 90 ? 15.141 0.691 -1.781 1 98.88 90 VAL A CA 1
ATOM 682 C C . VAL A 1 90 ? 15.828 2.057 -1.797 1 98.88 90 VAL A C 1
ATOM 684 O O . VAL A 1 90 ? 15.594 2.881 -0.908 1 98.88 90 VAL A O 1
ATOM 687 N N . ALA A 1 91 ? 16.625 2.293 -2.791 1 98.75 91 ALA A N 1
ATOM 688 C CA . ALA A 1 91 ? 17.312 3.58 -2.918 1 98.75 91 ALA A CA 1
ATOM 689 C C . ALA A 1 91 ? 16.297 4.723 -3.035 1 98.75 91 ALA A C 1
ATOM 691 O O . ALA A 1 91 ? 16.453 5.762 -2.387 1 98.75 91 ALA A O 1
ATOM 692 N N . SER A 1 92 ? 15.297 4.535 -3.879 1 98.75 92 SER A N 1
ATOM 693 C CA . SER A 1 92 ? 14.289 5.574 -4.059 1 98.75 92 SER A CA 1
ATOM 694 C C . SER A 1 92 ? 13.445 5.75 -2.799 1 98.75 92 SER A C 1
ATOM 696 O O . SER A 1 92 ? 13.008 6.859 -2.488 1 98.75 92 SER A O 1
ATOM 698 N N . ARG A 1 93 ? 13.219 4.668 -2.064 1 98.69 93 ARG A N 1
ATOM 699 C CA . ARG A 1 93 ? 12.492 4.766 -0.804 1 98.69 93 ARG A CA 1
ATOM 700 C C . ARG A 1 93 ? 13.25 5.629 0.2 1 98.69 93 ARG A C 1
ATOM 702 O O . ARG A 1 93 ? 12.641 6.426 0.92 1 98.69 93 ARG A O 1
ATOM 709 N N . LEU A 1 94 ? 14.523 5.461 0.279 1 98.75 94 LEU A N 1
ATOM 710 C CA . LEU A 1 94 ? 15.352 6.289 1.147 1 98.75 94 LEU A CA 1
ATOM 711 C C . LEU A 1 94 ? 15.289 7.754 0.726 1 98.75 94 LEU A C 1
ATOM 713 O O . LEU A 1 94 ? 15.18 8.641 1.571 1 98.75 94 LEU A O 1
ATOM 717 N N . ALA A 1 95 ? 15.406 7.984 -0.567 1 98.81 95 ALA A N 1
ATOM 718 C CA . ALA A 1 95 ? 15.281 9.344 -1.09 1 98.81 95 ALA A CA 1
ATOM 719 C C . ALA A 1 95 ? 13.906 9.93 -0.755 1 98.81 95 ALA A C 1
ATOM 721 O O . ALA A 1 95 ? 13.805 11.102 -0.396 1 98.81 95 ALA A O 1
ATOM 722 N N . PHE A 1 96 ? 12.805 9.148 -0.916 1 98.75 96 PHE A N 1
ATOM 723 C CA . PHE A 1 96 ? 11.445 9.57 -0.593 1 98.75 96 PHE A CA 1
ATOM 724 C C . PHE A 1 96 ? 11.352 10.016 0.862 1 98.75 96 PHE A C 1
ATOM 726 O O . PHE A 1 96 ? 10.836 11.094 1.155 1 98.75 96 PHE A O 1
ATOM 733 N N . ILE A 1 97 ? 11.891 9.18 1.758 1 98.38 97 ILE A N 1
ATOM 734 C CA . ILE A 1 97 ? 11.859 9.469 3.188 1 98.38 97 ILE A CA 1
ATOM 735 C C . ILE A 1 97 ? 12.586 10.773 3.467 1 98.38 97 ILE A C 1
ATOM 737 O O . ILE A 1 97 ? 12.094 11.625 4.211 1 98.38 97 ILE A O 1
ATOM 741 N N . TYR A 1 98 ? 13.734 10.992 2.867 1 98.44 98 TYR A N 1
ATOM 742 C CA . TYR A 1 98 ? 14.5 12.219 3.029 1 98.44 98 TYR A CA 1
ATOM 743 C C . TYR A 1 98 ? 13.688 13.43 2.576 1 98.44 98 TYR A C 1
ATOM 745 O O . TYR A 1 98 ? 13.602 14.43 3.289 1 98.44 98 TYR A O 1
ATOM 753 N N . CYS A 1 99 ? 13.094 13.336 1.334 1 98.25 99 CYS A N 1
ATOM 754 C CA . CYS A 1 99 ? 12.297 14.438 0.801 1 98.25 99 CYS A CA 1
ATOM 755 C C . CYS A 1 99 ? 11.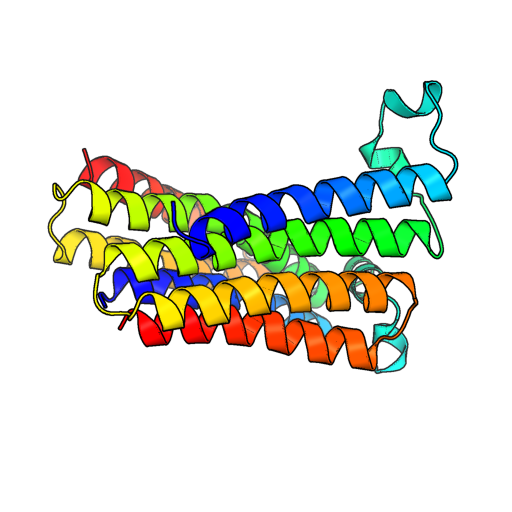109 14.742 1.707 1 98.25 99 CYS A C 1
ATOM 757 O O . CYS A 1 99 ? 10.75 15.906 1.895 1 98.25 99 CYS A O 1
ATOM 759 N N . TYR A 1 100 ? 10.5 13.711 2.234 1 97.44 100 TYR A N 1
ATOM 760 C CA . TYR A 1 100 ? 9.344 13.883 3.107 1 97.44 100 TYR A CA 1
ATOM 761 C C . TYR A 1 100 ? 9.719 14.664 4.363 1 97.44 100 TYR A C 1
ATOM 763 O O . TYR A 1 100 ? 9.109 15.688 4.668 1 97.44 100 TYR A O 1
ATOM 771 N N . ILE A 1 101 ? 10.734 14.25 5.008 1 97.25 101 ILE A N 1
ATOM 772 C CA . ILE A 1 101 ? 11.156 14.82 6.285 1 97.25 101 ILE A CA 1
ATOM 773 C C . ILE A 1 101 ? 11.672 16.234 6.074 1 97.25 101 ILE A C 1
ATOM 775 O O . ILE A 1 101 ? 11.453 17.109 6.914 1 97.25 101 ILE A O 1
ATOM 779 N N . SER A 1 102 ? 12.297 16.531 4.977 1 97.5 102 SER A N 1
ATOM 780 C CA . SER A 1 102 ? 12.867 17.844 4.68 1 97.5 102 SER A CA 1
ATOM 781 C C . SER A 1 102 ? 11.828 18.766 4.047 1 97.5 102 SER A C 1
ATOM 783 O O . SER A 1 102 ? 12.156 19.875 3.609 1 97.5 102 SER A O 1
ATOM 785 N N . ASP A 1 103 ? 10.672 18.312 3.842 1 97 103 ASP A N 1
ATOM 786 C CA . ASP A 1 103 ? 9.555 19.094 3.301 1 97 103 ASP A CA 1
ATOM 787 C C . ASP A 1 103 ? 9.867 19.594 1.896 1 97 103 ASP A C 1
ATOM 789 O O . ASP A 1 103 ? 9.773 20.797 1.629 1 97 103 ASP A O 1
ATOM 793 N N . ARG A 1 104 ? 10.234 18.75 1.034 1 97.62 104 ARG A N 1
ATOM 794 C CA . ARG A 1 104 ? 10.406 18.969 -0.398 1 97.62 104 ARG A CA 1
ATOM 795 C C . ARG A 1 104 ? 9.312 18.25 -1.192 1 97.62 104 ARG A C 1
ATOM 797 O O . ARG A 1 104 ? 9.531 17.172 -1.732 1 97.62 104 ARG A O 1
ATOM 804 N N . PRO A 1 105 ? 8.148 18.906 -1.285 1 96.5 105 PRO A N 1
ATOM 805 C CA . PRO A 1 105 ? 6.949 18.203 -1.772 1 96.5 105 PRO A CA 1
ATOM 806 C C . PRO A 1 105 ? 7.074 17.766 -3.23 1 96.5 105 PRO A C 1
ATOM 808 O O . PRO A 1 105 ? 6.629 16.672 -3.592 1 96.5 105 PRO A O 1
ATOM 811 N N . THR A 1 106 ? 7.602 18.547 -4.09 1 96.69 106 THR A N 1
ATOM 812 C CA . THR A 1 106 ? 7.719 18.203 -5.504 1 96.69 106 THR A CA 1
ATOM 813 C C . THR A 1 106 ? 8.609 16.984 -5.695 1 96.69 106 THR A C 1
ATOM 815 O O . THR A 1 106 ? 8.242 16.047 -6.402 1 96.69 106 THR A O 1
ATOM 818 N N . TRP A 1 107 ? 9.766 17 -5.105 1 97.75 107 TRP A N 1
ATOM 819 C CA . TRP A 1 107 ? 10.688 15.883 -5.203 1 97.75 107 TRP A CA 1
ATOM 820 C C . TRP A 1 107 ? 10.094 14.633 -4.559 1 97.75 107 TRP A C 1
ATOM 822 O O . TRP A 1 107 ? 10.266 13.523 -5.062 1 97.75 107 TRP A O 1
ATOM 832 N N . ARG A 1 108 ? 9.406 14.781 -3.426 1 98 108 ARG A N 1
ATOM 833 C CA . ARG A 1 108 ? 8.734 13.664 -2.766 1 98 108 ARG A CA 1
ATOM 834 C C . ARG A 1 108 ? 7.766 12.969 -3.713 1 98 108 ARG A C 1
ATOM 836 O O . ARG A 1 108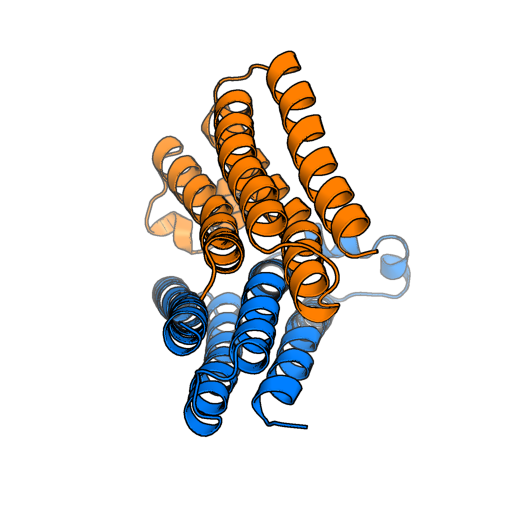 ? 7.809 11.742 -3.869 1 98 108 ARG A O 1
ATOM 843 N N . SER A 1 109 ? 6.949 13.781 -4.367 1 97.38 109 SER A N 1
ATOM 844 C CA . SER A 1 109 ? 5.977 13.234 -5.305 1 97.38 109 SER A CA 1
ATOM 845 C C . SER A 1 109 ? 6.664 12.531 -6.469 1 97.38 109 SER A C 1
ATOM 847 O O . SER A 1 109 ? 6.234 11.453 -6.895 1 97.38 109 SER A O 1
ATOM 849 N N . ALA A 1 110 ? 7.703 13.102 -7 1 97.94 110 ALA A N 1
ATOM 850 C CA . ALA A 1 110 ? 8.453 12.508 -8.102 1 97.94 110 ALA A CA 1
ATOM 851 C C . ALA A 1 110 ? 9.055 11.164 -7.695 1 97.94 110 ALA A C 1
ATOM 853 O O . ALA A 1 110 ? 8.945 10.18 -8.43 1 97.94 110 ALA A O 1
ATOM 854 N N . VAL A 1 111 ? 9.664 11.125 -6.566 1 98.56 111 VAL A N 1
ATOM 855 C CA . VAL A 1 111 ? 10.336 9.914 -6.105 1 98.56 111 VAL A CA 1
ATOM 856 C C . VAL A 1 111 ? 9.297 8.844 -5.766 1 98.56 111 VAL A C 1
ATOM 858 O O . VAL A 1 111 ? 9.531 7.652 -5.977 1 98.56 111 VAL A O 1
ATOM 861 N N . PHE A 1 112 ? 8.141 9.258 -5.203 1 98.31 112 PHE A N 1
ATOM 862 C CA . PHE A 1 112 ? 7.055 8.305 -5.02 1 98.31 112 PHE A CA 1
ATOM 863 C C . PHE A 1 112 ? 6.688 7.641 -6.34 1 98.31 112 PHE A C 1
ATOM 865 O O . PHE A 1 112 ? 6.422 6.438 -6.383 1 98.31 112 PHE A O 1
ATOM 872 N N . GLY A 1 113 ? 6.668 8.398 -7.41 1 98.44 113 GLY A N 1
ATOM 873 C CA . GLY A 1 113 ? 6.473 7.84 -8.742 1 98.44 113 GLY A CA 1
ATOM 874 C C . GLY A 1 113 ? 7.492 6.777 -9.094 1 98.44 113 GLY A C 1
ATOM 875 O O . GLY A 1 113 ? 7.16 5.777 -9.734 1 98.44 113 GLY A O 1
ATOM 876 N N . VAL A 1 114 ? 8.719 7.008 -8.742 1 98.62 114 VAL A N 1
ATOM 877 C CA . VAL A 1 114 ? 9.773 6.035 -9.008 1 98.62 114 VAL A CA 1
ATOM 878 C C . VAL A 1 114 ? 9.5 4.75 -8.234 1 98.62 114 VAL A C 1
ATOM 880 O O . VAL A 1 114 ? 9.727 3.65 -8.742 1 98.62 114 VAL A O 1
ATOM 883 N N . ASN A 1 115 ? 9.062 4.848 -6.922 1 98.69 115 ASN A N 1
ATOM 884 C CA . ASN A 1 115 ? 8.672 3.658 -6.172 1 98.69 115 ASN A CA 1
ATOM 885 C C . ASN A 1 115 ? 7.641 2.832 -6.93 1 98.69 115 ASN A C 1
ATOM 887 O O . ASN A 1 115 ? 7.797 1.618 -7.078 1 98.69 115 ASN A O 1
ATOM 891 N N . LEU A 1 116 ? 6.602 3.488 -7.43 1 98.62 116 LEU A N 1
ATOM 892 C CA . LEU A 1 116 ? 5.535 2.805 -8.156 1 98.62 116 LEU A CA 1
ATOM 893 C C . LEU A 1 116 ? 6.066 2.188 -9.445 1 98.62 116 LEU A C 1
ATOM 895 O O . LEU A 1 116 ? 5.684 1.071 -9.805 1 98.62 116 LEU A O 1
ATOM 899 N N . LEU A 1 117 ? 6.91 2.922 -10.117 1 98.75 117 LEU A N 1
ATOM 900 C CA . LEU A 1 117 ? 7.512 2.428 -11.352 1 98.75 117 LEU A CA 1
ATOM 901 C C . LEU A 1 117 ? 8.289 1.141 -11.102 1 98.75 117 LEU A C 1
ATOM 903 O O . LEU A 1 117 ? 8.227 0.205 -11.898 1 98.75 117 LEU A O 1
ATOM 907 N N . CYS A 1 118 ? 9.078 1.115 -10.086 1 98.88 118 CYS A N 1
ATOM 908 C CA . CYS A 1 118 ? 9.844 -0.082 -9.75 1 98.88 118 CYS A CA 1
ATOM 909 C C . CYS A 1 118 ? 8.922 -1.279 -9.555 1 98.88 118 CYS A C 1
ATOM 911 O O . CYS A 1 118 ? 9.219 -2.381 -10.023 1 98.88 118 CYS A O 1
ATOM 913 N N . ILE A 1 119 ? 7.793 -1.109 -8.867 1 98.81 119 ILE A N 1
ATOM 914 C CA . ILE A 1 119 ? 6.832 -2.178 -8.617 1 98.81 119 ILE A CA 1
ATOM 915 C C . ILE A 1 119 ? 6.238 -2.656 -9.945 1 98.81 119 ILE A C 1
ATOM 917 O O . ILE A 1 119 ? 6.215 -3.857 -10.227 1 98.81 119 ILE A O 1
ATOM 921 N N . VAL A 1 120 ? 5.812 -1.762 -10.773 1 98.88 120 VAL A N 1
ATOM 922 C CA . VAL A 1 120 ? 5.234 -2.102 -12.062 1 98.88 120 VAL A CA 1
ATOM 923 C C . VAL A 1 120 ? 6.27 -2.82 -12.922 1 98.88 120 VAL A C 1
ATOM 925 O O . VAL A 1 120 ? 5.961 -3.822 -13.578 1 98.88 120 VAL A O 1
ATOM 928 N N . ALA A 1 121 ? 7.469 -2.312 -12.961 1 9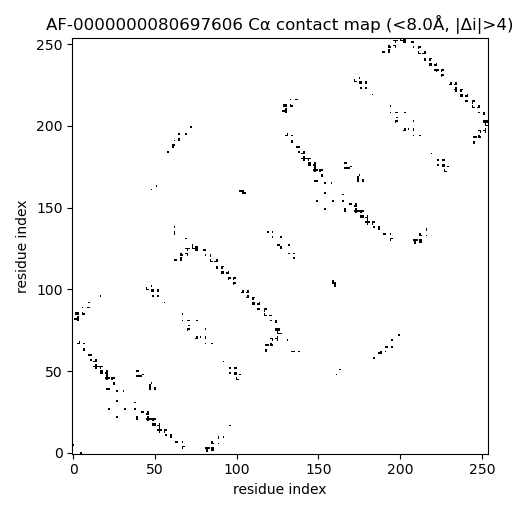8.88 121 ALA A N 1
ATOM 929 C CA . ALA A 1 121 ? 8.539 -2.906 -13.758 1 98.88 121 ALA A CA 1
ATOM 930 C C . ALA A 1 121 ? 8.805 -4.348 -13.336 1 98.88 121 ALA A C 1
ATOM 932 O O . ALA A 1 121 ? 9.07 -5.207 -14.18 1 98.88 121 ALA A O 1
ATOM 933 N N . LEU A 1 122 ? 8.758 -4.648 -12.07 1 98.88 122 LEU A N 1
ATOM 934 C CA . LEU A 1 122 ? 8.945 -6.008 -11.586 1 98.88 122 LEU A CA 1
ATOM 935 C C . LEU A 1 122 ? 7.828 -6.922 -12.086 1 98.88 122 LEU A C 1
ATOM 937 O O . LEU A 1 122 ? 8.086 -8.055 -12.5 1 98.88 122 LEU A O 1
ATOM 941 N N . PHE A 1 123 ? 6.582 -6.426 -12.039 1 98.62 123 PHE A N 1
ATOM 942 C CA . PHE A 1 123 ? 5.469 -7.211 -12.547 1 98.62 123 PHE A CA 1
ATOM 943 C C . PHE A 1 123 ? 5.625 -7.465 -14.047 1 98.62 123 PHE A C 1
ATOM 945 O O . PHE A 1 123 ? 5.375 -8.57 -14.523 1 98.62 123 PHE A O 1
ATOM 952 N N . VAL A 1 124 ? 6.023 -6.445 -14.781 1 98.5 124 VAL A N 1
ATOM 953 C CA . VAL A 1 124 ? 6.199 -6.574 -16.219 1 98.5 124 VAL A CA 1
ATOM 954 C C . VAL A 1 124 ? 7.328 -7.555 -16.516 1 98.5 124 VAL A C 1
ATOM 956 O O . VAL A 1 124 ? 7.211 -8.398 -17.422 1 98.5 124 VAL A O 1
ATOM 959 N N . ALA A 1 125 ? 8.43 -7.504 -15.789 1 98 125 ALA A N 1
ATOM 960 C CA . ALA A 1 125 ? 9.547 -8.43 -15.969 1 98 125 ALA A CA 1
ATOM 961 C C . ALA A 1 125 ? 9.117 -9.867 -15.703 1 98 125 ALA A C 1
ATOM 963 O O . ALA A 1 125 ? 9.641 -10.805 -16.328 1 98 125 ALA A O 1
ATOM 964 N N . ALA A 1 126 ? 8.18 -10.016 -14.812 1 97.44 126 ALA A N 1
ATOM 965 C CA . ALA A 1 126 ? 7.699 -11.344 -14.422 1 97.44 126 ALA A CA 1
ATOM 966 C C . ALA A 1 126 ? 6.785 -11.93 -15.5 1 97.44 126 ALA A C 1
ATOM 968 O O . ALA A 1 126 ? 6.477 -13.125 -15.477 1 97.44 126 ALA A O 1
ATOM 969 N N . ALA A 1 127 ? 6.23 -11.125 -16.406 1 95.06 127 ALA A N 1
ATOM 970 C CA . ALA A 1 127 ? 5.262 -11.555 -17.422 1 95.06 127 ALA A CA 1
ATOM 971 C C . ALA A 1 127 ? 5.957 -12.227 -18.594 1 95.06 127 ALA A C 1
ATOM 973 O O . ALA A 1 127 ? 7.121 -11.938 -18.891 1 95.06 127 ALA A O 1
ATOM 974 N N . MET B 1 1 ? 2.551 -14.352 -17.297 1 93.38 1 MET B N 1
ATOM 975 C CA . MET B 1 1 ? 2.004 -14.227 -15.953 1 93.38 1 MET B CA 1
ATOM 976 C C . MET B 1 1 ? 0.496 -14.453 -15.953 1 93.38 1 MET B C 1
ATOM 978 O O . MET B 1 1 ? -0.176 -14.18 -16.953 1 93.38 1 MET B O 1
ATOM 982 N N . THR B 1 2 ? -0.051 -14.938 -14.906 1 97.31 2 THR B N 1
ATOM 983 C CA . THR B 1 2 ? -1.457 -15.312 -14.82 1 97.31 2 THR B CA 1
ATOM 984 C C . THR B 1 2 ? -2.328 -14.094 -14.539 1 97.31 2 THR B C 1
ATOM 986 O O . THR B 1 2 ? -1.823 -13.047 -14.117 1 97.31 2 THR B O 1
ATOM 989 N N . LEU B 1 3 ? -3.6 -14.219 -14.82 1 97.94 3 LEU B N 1
ATOM 990 C CA . LEU B 1 3 ? -4.551 -13.156 -14.5 1 97.94 3 LEU B CA 1
ATOM 991 C C . LEU B 1 3 ? -4.562 -12.875 -13.008 1 97.94 3 LEU B C 1
ATOM 993 O O . LEU B 1 3 ? -4.758 -11.727 -12.586 1 97.94 3 LEU B O 1
ATOM 997 N N . ALA B 1 4 ? -4.336 -13.883 -12.273 1 98.69 4 ALA B N 1
ATOM 998 C CA . ALA B 1 4 ? -4.344 -13.742 -10.82 1 98.69 4 ALA B CA 1
ATOM 999 C C . ALA B 1 4 ? -3.215 -12.828 -10.352 1 98.69 4 ALA B C 1
ATOM 1001 O O . ALA B 1 4 ? -3.426 -11.945 -9.516 1 98.69 4 ALA B O 1
ATOM 1002 N N . TYR B 1 5 ? -2.02 -13.023 -10.852 1 98.62 5 TYR B N 1
ATOM 1003 C CA . TYR B 1 5 ? -0.907 -12.156 -10.484 1 98.62 5 TYR B CA 1
ATOM 1004 C C . TYR B 1 5 ? -1.152 -10.727 -10.945 1 98.62 5 TYR B C 1
ATOM 1006 O O . TYR B 1 5 ? -0.837 -9.773 -10.227 1 98.62 5 TYR B O 1
ATOM 1014 N N . TRP B 1 6 ? -1.729 -10.516 -12.094 1 98.56 6 TRP B N 1
ATOM 1015 C CA . TRP B 1 6 ? -2.08 -9.172 -12.562 1 98.56 6 TRP B CA 1
ATOM 1016 C C . TRP B 1 6 ? -3.137 -8.547 -11.656 1 98.56 6 TRP B C 1
ATOM 1018 O O . TRP B 1 6 ? -3.156 -7.328 -11.469 1 98.56 6 TRP B O 1
ATOM 1028 N N . SER B 1 7 ? -3.996 -9.328 -11.094 1 98.88 7 SER B N 1
ATOM 1029 C CA . SER B 1 7 ? -5.008 -8.82 -10.172 1 98.88 7 SER B CA 1
ATOM 1030 C C . SER B 1 7 ? -4.367 -8.234 -8.914 1 98.88 7 SER B C 1
ATOM 1032 O O . SER B 1 7 ? -4.887 -7.285 -8.336 1 98.88 7 SER B O 1
ATOM 1034 N N . ILE B 1 8 ? -3.221 -8.812 -8.508 1 98.88 8 ILE B N 1
ATOM 1035 C CA . ILE B 1 8 ? -2.498 -8.25 -7.375 1 98.88 8 ILE B CA 1
ATOM 1036 C C . ILE B 1 8 ? -2.031 -6.836 -7.707 1 98.88 8 ILE B C 1
ATOM 1038 O O . ILE B 1 8 ? -2.178 -5.918 -6.895 1 98.88 8 ILE B O 1
ATOM 1042 N N . LEU B 1 9 ? -1.48 -6.645 -8.914 1 98.69 9 LEU B N 1
ATOM 1043 C CA . LEU B 1 9 ? -1.04 -5.316 -9.328 1 98.69 9 LEU B CA 1
ATOM 1044 C C . LEU B 1 9 ? -2.215 -4.344 -9.375 1 98.69 9 LEU B C 1
ATOM 1046 O O . LEU B 1 9 ? -2.113 -3.215 -8.891 1 98.69 9 LEU B O 1
ATOM 1050 N N . ALA B 1 10 ? -3.311 -4.789 -9.984 1 98.69 10 ALA B N 1
ATOM 1051 C CA . ALA B 1 10 ? -4.496 -3.938 -10.062 1 98.69 10 ALA B CA 1
ATOM 1052 C C . ALA B 1 10 ? -4.953 -3.504 -8.672 1 98.69 10 ALA B C 1
ATOM 1054 O O . ALA B 1 10 ? -5.238 -2.326 -8.445 1 98.69 10 ALA B O 1
ATOM 1055 N N . ALA B 1 11 ? -5.031 -4.445 -7.746 1 98.75 11 ALA B N 1
ATOM 1056 C CA . ALA B 1 11 ? -5.48 -4.156 -6.383 1 98.75 11 ALA B CA 1
ATOM 1057 C C . ALA B 1 11 ? -4.543 -3.172 -5.695 1 98.75 11 ALA B C 1
ATOM 1059 O O . ALA B 1 11 ? -4.977 -2.359 -4.875 1 98.75 11 ALA B O 1
ATOM 1060 N N . ALA B 1 12 ? -3.229 -3.242 -6.016 1 98.5 12 ALA B N 1
ATOM 1061 C CA . ALA B 1 12 ? -2.23 -2.365 -5.41 1 98.5 12 ALA B CA 1
ATOM 1062 C C . ALA B 1 12 ? -2.473 -0.909 -5.797 1 98.5 12 ALA B C 1
ATOM 1064 O O . ALA B 1 12 ? -2.123 0.005 -5.047 1 98.5 12 ALA B O 1
ATOM 1065 N N . PHE B 1 13 ? -3.111 -0.614 -6.918 1 98.38 13 PHE B N 1
ATOM 1066 C CA . PHE B 1 13 ? -3.279 0.747 -7.414 1 98.38 13 PHE B CA 1
ATOM 1067 C C . PHE B 1 13 ? -4.633 1.311 -7.004 1 98.38 13 PHE B C 1
ATOM 1069 O O . PHE B 1 13 ? -4.879 2.512 -7.141 1 98.38 13 PHE B O 1
ATOM 1076 N N . LEU B 1 14 ? -5.492 0.49 -6.484 1 98.38 14 LEU B N 1
ATOM 1077 C CA . LEU B 1 14 ? -6.832 0.952 -6.133 1 98.38 14 LEU B CA 1
ATOM 1078 C C . LEU B 1 14 ? -6.766 2.018 -5.043 1 98.38 14 LEU B C 1
ATOM 1080 O O . LEU B 1 14 ? -7.398 3.068 -5.156 1 98.38 14 LEU B O 1
ATOM 1084 N N . PRO B 1 15 ? -5.984 1.786 -3.938 1 98.12 15 PRO B N 1
ATOM 1085 C CA . PRO B 1 15 ? -5.953 2.848 -2.93 1 98.12 15 PRO B CA 1
ATOM 1086 C C . PRO B 1 15 ? -5.375 4.156 -3.467 1 98.12 15 PRO B C 1
ATOM 1088 O O . PRO B 1 15 ? -5.785 5.238 -3.041 1 98.12 15 PRO B O 1
ATOM 1091 N N . ILE B 1 16 ? -4.445 4.137 -4.395 1 97.38 16 ILE B N 1
ATOM 1092 C CA . ILE B 1 16 ? -3.883 5.332 -5.012 1 97.38 16 ILE B CA 1
ATOM 1093 C C . ILE B 1 16 ? -4.969 6.074 -5.789 1 97.38 16 ILE B C 1
ATOM 1095 O O . ILE B 1 16 ? -5.055 7.301 -5.73 1 97.38 16 ILE B O 1
ATOM 1099 N N . GLY B 1 17 ? -5.773 5.336 -6.512 1 97.69 17 GLY B N 1
ATOM 1100 C CA . GLY B 1 17 ? -6.91 5.93 -7.199 1 97.69 17 GLY B CA 1
ATOM 1101 C C . GLY B 1 17 ? -7.895 6.594 -6.258 1 97.69 17 GLY B C 1
ATOM 1102 O O . GLY B 1 17 ? -8.406 7.68 -6.551 1 97.69 17 GLY B O 1
ATOM 1103 N N . CYS B 1 18 ? -8.219 5.938 -5.141 1 97.62 18 CYS B N 1
ATOM 1104 C CA . CYS B 1 18 ? -9.109 6.516 -4.145 1 97.62 18 CYS B CA 1
ATOM 1105 C C . CYS B 1 18 ? -8.547 7.824 -3.598 1 97.62 18 CYS B C 1
ATOM 1107 O O . CYS B 1 18 ? -9.289 8.797 -3.424 1 97.62 18 CYS B O 1
ATOM 1109 N N . ALA B 1 19 ? -7.238 7.809 -3.326 1 96.88 19 ALA B N 1
ATOM 1110 C CA . ALA B 1 19 ? -6.59 9.016 -2.824 1 96.88 19 ALA B CA 1
ATOM 1111 C C . ALA B 1 19 ? -6.684 10.156 -3.836 1 96.88 19 ALA B C 1
ATOM 1113 O O . ALA B 1 19 ? -6.984 11.297 -3.471 1 96.88 19 ALA B O 1
ATOM 1114 N N . ALA B 1 20 ? -6.387 9.828 -5.098 1 97.19 20 ALA B N 1
ATOM 1115 C CA . ALA B 1 20 ? -6.473 10.828 -6.16 1 97.19 20 ALA B CA 1
ATOM 1116 C C . ALA B 1 20 ? -7.887 11.391 -6.266 1 97.19 20 ALA B C 1
ATOM 1118 O O . ALA B 1 20 ? -8.07 12.602 -6.43 1 97.19 20 ALA B O 1
ATOM 1119 N N . TYR B 1 21 ? -8.852 10.539 -6.191 1 97.38 21 TYR B N 1
ATOM 1120 C CA . TYR B 1 21 ? -10.25 10.961 -6.266 1 97.38 21 TYR B CA 1
ATOM 1121 C C . TYR B 1 21 ? -10.609 11.852 -5.082 1 97.38 21 TYR B C 1
ATOM 1123 O O . TYR B 1 21 ? -11.258 12.891 -5.254 1 97.38 21 TYR B O 1
ATOM 1131 N N . ALA B 1 22 ? -10.211 11.469 -3.854 1 97.19 22 ALA B N 1
ATOM 1132 C CA . ALA B 1 22 ? -10.469 12.266 -2.656 1 97.19 22 ALA B CA 1
ATOM 1133 C C . ALA B 1 22 ? -9.859 13.656 -2.781 1 97.19 22 ALA B C 1
ATOM 1135 O O . ALA B 1 22 ? -10.508 14.656 -2.455 1 97.19 22 ALA B O 1
ATOM 1136 N N . LYS B 1 23 ? -8.664 13.734 -3.229 1 96.75 23 LYS B N 1
ATOM 1137 C CA . LYS B 1 23 ? -7.965 15 -3.393 1 96.75 23 LYS B CA 1
ATOM 1138 C C . LYS B 1 23 ? -8.664 15.891 -4.414 1 96.75 23 LYS B C 1
ATOM 1140 O O . LYS B 1 23 ? -8.812 17.094 -4.199 1 96.75 23 LYS B O 1
ATOM 1145 N N . ARG B 1 24 ? -9.055 15.281 -5.488 1 96.69 24 ARG B N 1
ATOM 1146 C CA . ARG B 1 24 ? -9.766 16.031 -6.52 1 96.69 24 ARG B CA 1
ATOM 1147 C C . ARG B 1 24 ? -11.062 16.625 -5.969 1 96.69 24 ARG B C 1
ATOM 1149 O O . ARG B 1 24 ? -11.344 17.797 -6.164 1 96.69 24 ARG B O 1
ATOM 1156 N N . LEU B 1 25 ? -11.828 15.883 -5.316 1 96.06 25 LEU B N 1
ATOM 1157 C CA . LEU B 1 25 ? -13.117 16.297 -4.773 1 96.06 25 LEU B CA 1
ATOM 1158 C C . LEU B 1 25 ? -12.938 17.406 -3.742 1 96.06 25 LEU B C 1
ATOM 1160 O O . LEU B 1 25 ? -13.789 18.297 -3.623 1 96.06 25 LEU B O 1
ATOM 1164 N N . ALA B 1 26 ? -11.867 17.297 -3.025 1 96.12 26 ALA B N 1
ATOM 1165 C CA . ALA B 1 26 ? -11.68 18.219 -1.906 1 96.12 26 ALA B CA 1
ATOM 1166 C C . ALA B 1 26 ? -10.945 19.484 -2.352 1 96.12 26 ALA B C 1
ATOM 1168 O O . ALA B 1 26 ? -10.719 20.391 -1.551 1 96.12 26 ALA B O 1
ATOM 1169 N N . GLY B 1 27 ? -10.523 19.578 -3.57 1 95.19 27 GLY B N 1
ATOM 1170 C CA . GLY B 1 27 ? -9.875 20.781 -4.086 1 95.19 27 GLY B CA 1
ATOM 1171 C C . GLY B 1 27 ? -8.414 20.875 -3.707 1 95.19 27 GLY B C 1
ATOM 1172 O O . GLY B 1 27 ? -7.93 21.953 -3.344 1 95.19 27 GLY B O 1
ATOM 1173 N N . PHE B 1 28 ? -7.762 19.781 -3.785 1 92.62 28 PHE B N 1
ATOM 1174 C CA . PHE B 1 28 ? -6.34 19.688 -3.471 1 92.62 28 PHE B CA 1
ATOM 1175 C C . PHE B 1 28 ? -5.535 20.656 -4.344 1 92.62 28 PHE B C 1
ATOM 1177 O O . PHE B 1 28 ? -5.723 20.703 -5.559 1 92.62 28 PHE B O 1
ATOM 1184 N N . SER B 1 29 ? -4.734 21.516 -3.693 1 92.31 29 SER B N 1
ATOM 1185 C CA . SER B 1 29 ? -3.863 22.469 -4.375 1 92.31 29 SER B CA 1
ATOM 1186 C C . SER B 1 29 ? -2.395 22.156 -4.133 1 92.31 29 SER B C 1
ATOM 1188 O O . SER B 1 29 ? -2.07 21.281 -3.328 1 92.31 29 SER B O 1
ATOM 1190 N N . TRP B 1 30 ? -1.526 22.828 -4.875 1 91.12 30 TRP B N 1
ATOM 1191 C CA . TRP B 1 30 ? -0.088 22.609 -4.746 1 91.12 30 TRP B CA 1
ATOM 1192 C C . TRP B 1 30 ? 0.384 22.953 -3.334 1 91.12 30 TRP B C 1
ATOM 1194 O O . TRP B 1 30 ? 1.288 22.297 -2.805 1 91.12 30 TRP B O 1
ATOM 1204 N N . ALA B 1 31 ? -0.165 23.922 -2.693 1 91.5 31 ALA B N 1
ATOM 1205 C CA . ALA B 1 31 ? 0.187 24.328 -1.334 1 91.5 31 ALA B CA 1
ATOM 1206 C C . ALA B 1 31 ? -0.119 23.203 -0.336 1 91.5 31 ALA B C 1
ATOM 1208 O O . ALA B 1 31 ? 0.589 23.047 0.661 1 91.5 31 ALA B O 1
ATOM 1209 N N . ASP B 1 32 ? -1.086 22.422 -0.682 1 93.75 32 ASP B N 1
ATOM 1210 C CA . ASP B 1 32 ? -1.518 21.359 0.223 1 93.75 32 ASP B CA 1
ATOM 1211 C C . ASP B 1 32 ? -0.562 20.172 0.168 1 93.75 32 ASP B C 1
ATOM 1213 O O . ASP B 1 32 ? -0.599 19.297 1.039 1 93.75 32 ASP B O 1
ATOM 1217 N N . ASN B 1 33 ? 0.305 20.172 -0.804 1 94.12 33 ASN B N 1
ATOM 1218 C CA . ASN B 1 33 ? 1.19 19.031 -1.02 1 94.12 33 ASN B CA 1
ATOM 1219 C C . ASN B 1 33 ? 2.289 18.969 0.038 1 94.12 33 ASN B C 1
ATOM 1221 O O . ASN B 1 33 ? 3 17.969 0.14 1 94.12 33 ASN B O 1
ATOM 1225 N N . HIS B 1 34 ? 2.451 19.969 0.841 1 93.44 34 HIS B N 1
ATOM 1226 C CA . HIS B 1 34 ? 3.412 19.953 1.938 1 93.44 34 HIS B CA 1
ATOM 1227 C C . HIS B 1 34 ? 2.998 18.969 3.023 1 93.44 34 HIS B C 1
ATOM 1229 O O . HIS B 1 34 ? 3.85 18.391 3.707 1 93.44 34 HIS B O 1
ATOM 1235 N N . ASP B 1 35 ? 1.675 18.797 3.137 1 93 35 ASP B N 1
ATOM 1236 C CA . ASP B 1 35 ? 1.129 17.875 4.125 1 93 35 ASP B CA 1
ATOM 1237 C C . ASP B 1 35 ? -0.111 17.172 3.584 1 93 35 ASP B C 1
ATOM 1239 O O . ASP B 1 35 ? -1.212 17.344 4.109 1 93 35 ASP B O 1
ATOM 1243 N N . PRO B 1 36 ? 0.119 16.328 2.699 1 94.5 36 PRO B N 1
ATOM 1244 C CA . PRO B 1 36 ? -1.029 15.711 2.027 1 94.5 36 PRO B CA 1
ATOM 1245 C C . PRO B 1 36 ? -1.879 14.859 2.969 1 94.5 36 PRO B C 1
ATOM 1247 O O . PRO B 1 36 ? -3.102 14.805 2.822 1 94.5 36 PRO B O 1
ATOM 1250 N N . ARG B 1 37 ? -1.299 14.273 3.932 1 93.19 37 ARG B N 1
ATOM 1251 C CA . ARG B 1 37 ? -2.045 13.414 4.844 1 93.19 37 ARG B CA 1
ATOM 1252 C C . ARG B 1 37 ? -2.91 14.242 5.789 1 93.19 37 ARG B C 1
ATOM 1254 O O . ARG B 1 37 ? -4.023 13.836 6.133 1 93.19 37 ARG B O 1
ATOM 1261 N N . VAL B 1 38 ? -2.393 15.336 6.266 1 91 38 VAL B N 1
ATOM 1262 C CA . VAL B 1 38 ? -3.18 16.25 7.094 1 91 38 VAL B CA 1
ATOM 1263 C C . VAL B 1 38 ? -4.363 16.781 6.289 1 91 38 VAL B C 1
ATOM 1265 O O . VAL B 1 38 ? -5.484 16.859 6.797 1 91 38 VAL B O 1
ATOM 1268 N N . PHE B 1 39 ? -4.125 17.172 5.051 1 93.25 39 PHE B N 1
ATOM 1269 C CA . PHE B 1 39 ? -5.195 17.625 4.168 1 93.25 39 PHE B CA 1
ATOM 1270 C C . PHE B 1 39 ? -6.301 16.578 4.074 1 93.25 39 PHE B C 1
ATOM 1272 O O . PHE B 1 39 ? -7.473 16.891 4.281 1 93.25 39 PHE B O 1
ATOM 1279 N N . LEU B 1 40 ? -5.941 15.352 3.768 1 94.56 40 LEU B N 1
ATOM 1280 C CA . LEU B 1 40 ? -6.906 14.281 3.576 1 94.56 40 LEU B CA 1
ATOM 1281 C C . LEU B 1 40 ? -7.668 14 4.867 1 94.56 40 LEU B C 1
ATOM 1283 O O . LEU B 1 40 ? -8.867 13.695 4.832 1 94.56 40 LEU B O 1
ATOM 1287 N N . ALA B 1 41 ? -6.98 14.094 5.984 1 91.88 41 ALA B N 1
ATOM 1288 C CA . ALA B 1 41 ? -7.602 13.82 7.277 1 91.88 41 ALA B CA 1
ATOM 1289 C C . ALA B 1 41 ? -8.688 14.844 7.594 1 91.88 41 ALA B C 1
ATOM 1291 O O . ALA B 1 41 ? -9.57 14.586 8.414 1 91.88 41 ALA B O 1
ATOM 1292 N N . ARG B 1 42 ? -8.68 15.961 6.879 1 93.44 42 ARG B N 1
ATOM 1293 C CA . ARG B 1 42 ? -9.602 17.047 7.191 1 93.44 42 ARG B CA 1
ATOM 1294 C C . ARG B 1 42 ? -10.742 17.109 6.176 1 93.44 42 ARG B C 1
ATOM 1296 O O . ARG B 1 42 ? -11.633 17.953 6.285 1 93.44 42 ARG B O 1
ATOM 1303 N N . THR B 1 43 ? -10.656 16.297 5.227 1 94.88 43 THR B N 1
ATOM 1304 C CA . THR B 1 43 ? -11.711 16.297 4.219 1 94.88 43 THR B CA 1
ATOM 1305 C C . THR B 1 43 ? -13.047 15.891 4.836 1 94.88 43 THR B C 1
ATOM 1307 O O . THR B 1 43 ? -13.086 15.344 5.941 1 94.88 43 THR B O 1
ATOM 1310 N N . ARG B 1 44 ? -14.164 16.281 4.168 1 96.31 44 ARG B N 1
ATOM 1311 C CA . ARG B 1 44 ? -15.516 15.938 4.594 1 96.31 44 ARG B CA 1
ATOM 1312 C C . ARG B 1 44 ? -16.328 15.367 3.436 1 96.31 44 ARG B C 1
ATOM 1314 O O . ARG B 1 44 ? -15.859 15.352 2.295 1 96.31 44 ARG B O 1
ATOM 1321 N N . GLY B 1 45 ? -17.516 14.742 3.822 1 96.56 45 GLY 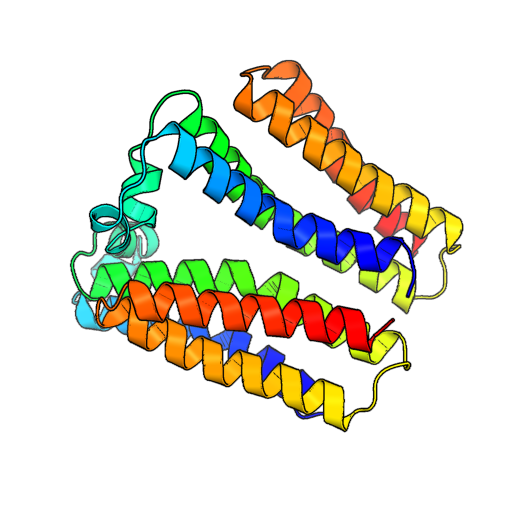B N 1
ATOM 1322 C CA . GLY B 1 45 ? -18.422 14.266 2.801 1 96.56 45 GLY B CA 1
ATOM 1323 C C . GLY B 1 45 ? -17.844 13.164 1.936 1 96.56 45 GLY B C 1
ATOM 1324 O O . GLY B 1 45 ? -17.234 12.219 2.447 1 96.56 45 GLY B O 1
ATOM 1325 N N . LYS B 1 46 ? -18.062 13.328 0.647 1 97.75 46 LYS B N 1
ATOM 1326 C CA . LYS B 1 46 ? -17.656 12.32 -0.325 1 97.75 46 LYS B CA 1
ATOM 1327 C C . LYS B 1 46 ? -16.141 12.148 -0.336 1 97.75 46 LYS B C 1
ATOM 1329 O O . LYS B 1 46 ? -15.633 11.031 -0.488 1 97.75 46 LYS B O 1
ATOM 1334 N N . ALA B 1 47 ? -15.391 13.219 -0.203 1 97.69 47 ALA B N 1
ATOM 1335 C CA . ALA B 1 47 ? -13.93 13.148 -0.171 1 97.69 47 ALA B CA 1
ATOM 1336 C C . ALA B 1 47 ? -13.445 12.359 1.041 1 97.69 47 ALA B C 1
ATOM 1338 O O . ALA B 1 47 ? -12.5 11.578 0.941 1 97.69 47 ALA B O 1
ATOM 1339 N N . ALA B 1 48 ? -14.07 12.539 2.135 1 97.69 48 ALA B N 1
ATOM 1340 C CA . ALA B 1 48 ? -13.719 11.805 3.346 1 97.69 48 ALA B CA 1
ATOM 1341 C C . ALA B 1 48 ? -13.992 10.312 3.176 1 97.69 48 ALA B C 1
ATOM 1343 O O . ALA B 1 48 ? -13.211 9.477 3.641 1 97.69 48 ALA B O 1
ATOM 1344 N N . ARG B 1 49 ? -15.078 10 2.568 1 98.19 49 ARG B N 1
ATOM 1345 C CA . ARG B 1 49 ? -15.414 8.602 2.336 1 98.19 49 ARG B CA 1
ATOM 1346 C C . ARG B 1 49 ? -14.422 7.957 1.37 1 98.19 49 ARG B C 1
ATOM 1348 O O . ARG B 1 49 ? -14.078 6.785 1.522 1 98.19 49 ARG B O 1
ATOM 1355 N N . ALA B 1 50 ? -14.016 8.695 0.385 1 98.06 50 ALA B N 1
ATOM 1356 C CA . ALA B 1 50 ? -12.992 8.203 -0.534 1 98.06 50 ALA B CA 1
ATOM 1357 C C . ALA B 1 50 ? -11.68 7.938 0.198 1 98.06 50 ALA B C 1
ATOM 1359 O O . ALA B 1 50 ? -11.008 6.941 -0.076 1 98.06 50 ALA B O 1
ATOM 1360 N N . ASN B 1 51 ? -11.344 8.828 1.078 1 97.62 51 ASN B N 1
ATOM 1361 C CA . ASN B 1 51 ? -10.133 8.617 1.875 1 97.62 51 ASN B CA 1
ATOM 1362 C C . ASN B 1 51 ? -10.258 7.379 2.76 1 97.62 51 ASN B C 1
ATOM 1364 O O . ASN B 1 51 ? -9.297 6.621 2.908 1 97.62 51 ASN B O 1
ATOM 1368 N N . ALA B 1 52 ? -11.383 7.191 3.357 1 97.44 52 ALA B N 1
ATOM 1369 C CA . ALA B 1 52 ? -11.609 6.004 4.176 1 97.44 52 ALA B CA 1
ATOM 1370 C C . ALA B 1 52 ? -11.516 4.73 3.336 1 97.44 52 ALA B C 1
ATOM 1372 O O . ALA B 1 52 ? -10.953 3.729 3.777 1 97.44 52 ALA B O 1
ATOM 1373 N N . ALA B 1 53 ? -12.078 4.777 2.18 1 98 53 ALA B N 1
ATOM 1374 C CA . ALA B 1 53 ? -11.984 3.645 1.262 1 98 53 ALA B CA 1
ATOM 1375 C C . ALA B 1 53 ? -10.531 3.342 0.909 1 98 53 ALA B C 1
ATOM 1377 O O . ALA B 1 53 ? -10.148 2.178 0.789 1 98 53 ALA B O 1
ATOM 1378 N N . GLN B 1 54 ? -9.766 4.379 0.691 1 97.5 54 GLN B N 1
ATOM 1379 C CA . GLN B 1 54 ? -8.336 4.238 0.445 1 97.5 54 GLN B CA 1
ATOM 1380 C C . GLN B 1 54 ? -7.656 3.467 1.571 1 97.5 54 GLN B C 1
ATOM 1382 O O . GLN B 1 54 ? -6.922 2.508 1.32 1 97.5 54 GLN B O 1
ATOM 1387 N N . GLN B 1 55 ? -7.871 3.881 2.754 1 97.06 55 GLN B N 1
ATOM 1388 C CA . GLN B 1 55 ? -7.242 3.26 3.916 1 97.06 55 GLN B CA 1
ATOM 1389 C C . GLN B 1 55 ? -7.625 1.787 4.023 1 97.06 55 GLN B C 1
ATOM 1391 O O . GLN B 1 55 ? -6.766 0.933 4.25 1 97.06 55 GLN B O 1
ATOM 1396 N N . ASN B 1 56 ? -8.875 1.518 3.877 1 98.06 56 ASN B N 1
ATOM 1397 C CA . ASN B 1 56 ? -9.344 0.136 3.922 1 98.06 56 ASN B CA 1
ATOM 1398 C C . ASN B 1 56 ? -8.688 -0.714 2.838 1 98.06 56 ASN B C 1
ATOM 1400 O O . ASN B 1 56 ? -8.367 -1.882 3.068 1 98.06 56 ASN B O 1
ATOM 1404 N N . SER B 1 57 ? -8.508 -0.153 1.688 1 98.44 57 SER B N 1
ATOM 1405 C CA . SER B 1 57 ? -7.906 -0.873 0.57 1 98.44 57 SER B CA 1
ATOM 1406 C C . SER B 1 57 ? -6.453 -1.232 0.863 1 98.44 57 SER B C 1
ATOM 1408 O O . SER B 1 57 ? -5.98 -2.293 0.455 1 98.44 57 SER B O 1
ATOM 1410 N N . TYR B 1 58 ? -5.695 -0.312 1.524 1 98 58 TYR B N 1
ATOM 1411 C CA . TYR B 1 58 ? -4.344 -0.663 1.954 1 98 58 TYR B CA 1
ATOM 1412 C C . TYR B 1 58 ? -4.371 -1.824 2.939 1 98 58 TYR B C 1
ATOM 1414 O O . TYR B 1 58 ? -3.492 -2.688 2.914 1 98 58 TYR B O 1
ATOM 1422 N N . GLU B 1 59 ? -5.375 -1.945 3.775 1 98 59 GLU B N 1
ATOM 1423 C CA . GLU B 1 59 ? -5.461 -2.936 4.844 1 98 59 GLU B CA 1
ATOM 1424 C C . GLU B 1 59 ? -5.766 -4.324 4.289 1 98 59 GLU B C 1
ATOM 1426 O O . GLU B 1 59 ? -5.23 -5.324 4.773 1 98 59 GLU B O 1
ATOM 1431 N N . ILE B 1 60 ? -6.594 -4.391 3.346 1 98.44 60 ILE B N 1
ATOM 1432 C CA . ILE B 1 60 ? -7.074 -5.684 2.873 1 98.44 60 ILE B CA 1
ATOM 1433 C C . ILE B 1 60 ? -6.121 -6.234 1.816 1 98.44 60 ILE B C 1
ATOM 1435 O O . ILE B 1 60 ? -6.152 -7.43 1.506 1 98.44 60 ILE B O 1
ATOM 1439 N N . PHE B 1 61 ? -5.258 -5.379 1.246 1 98.69 61 PHE B N 1
ATOM 1440 C CA . PHE B 1 61 ? -4.387 -5.754 0.137 1 98.69 61 PHE B CA 1
ATOM 1441 C C . PHE B 1 61 ? -3.426 -6.859 0.556 1 98.69 61 PHE B C 1
ATOM 1443 O O . PHE B 1 61 ? -3.275 -7.859 -0.149 1 98.69 61 PHE B O 1
ATOM 1450 N N . PRO B 1 62 ? -2.717 -6.777 1.734 1 98.56 62 PRO B N 1
ATOM 1451 C CA . PRO B 1 62 ? -1.679 -7.766 2.043 1 98.56 62 PRO B CA 1
ATOM 1452 C C . PRO B 1 62 ? -2.227 -9.188 2.15 1 98.56 62 PRO B C 1
ATOM 1454 O O . PRO B 1 62 ? -1.664 -10.117 1.562 1 98.56 62 PRO B O 1
ATOM 1457 N N . PRO B 1 63 ? -3.279 -9.461 2.881 1 98.75 63 PRO B N 1
ATOM 1458 C CA . PRO B 1 63 ? -3.771 -10.836 2.914 1 98.75 63 PRO B CA 1
ATOM 1459 C C . PRO B 1 63 ? -4.23 -11.336 1.543 1 98.75 63 PRO B C 1
ATOM 1461 O O . PRO B 1 63 ? -4.098 -12.523 1.236 1 98.75 63 PRO B O 1
ATOM 1464 N N . PHE B 1 64 ? -4.793 -10.461 0.715 1 98.94 64 PHE B N 1
ATOM 1465 C CA . PHE B 1 64 ? -5.164 -10.859 -0.638 1 98.94 64 PHE B CA 1
ATOM 1466 C C . PHE B 1 64 ? -3.936 -11.273 -1.437 1 98.94 64 PHE B C 1
ATOM 1468 O O . PHE B 1 64 ? -3.924 -12.344 -2.055 1 98.94 64 PHE B O 1
ATOM 1475 N N . ALA B 1 65 ? -2.902 -10.422 -1.461 1 98.88 65 ALA B N 1
ATOM 1476 C CA . ALA B 1 65 ? -1.669 -10.734 -2.178 1 98.88 65 ALA B CA 1
ATOM 1477 C C . ALA B 1 65 ? -1.066 -12.047 -1.685 1 98.88 65 ALA B C 1
ATOM 1479 O O . ALA B 1 65 ? -0.656 -12.891 -2.486 1 98.88 65 ALA B O 1
ATOM 1480 N N . ALA B 1 66 ? -1.015 -12.25 -0.374 1 98.69 66 ALA B N 1
ATOM 1481 C CA . ALA B 1 66 ? -0.497 -13.484 0.207 1 98.69 66 ALA B CA 1
ATOM 1482 C C . ALA B 1 66 ? -1.29 -14.695 -0.28 1 98.69 66 ALA B C 1
ATOM 1484 O O . ALA B 1 66 ? -0.708 -15.719 -0.661 1 98.69 66 ALA B O 1
ATOM 1485 N N . ALA B 1 67 ? -2.543 -14.594 -0.256 1 98.88 67 ALA B N 1
ATOM 1486 C CA . ALA B 1 67 ? -3.4 -15.711 -0.657 1 98.88 67 ALA B CA 1
ATOM 1487 C C . ALA B 1 67 ? -3.125 -16.125 -2.1 1 98.88 67 ALA B C 1
ATOM 1489 O O . ALA B 1 67 ? -3.002 -17.312 -2.4 1 98.88 67 ALA B O 1
ATOM 1490 N N . VAL B 1 68 ? -3.043 -15.156 -2.996 1 98.88 68 VAL B N 1
ATOM 1491 C CA . VAL B 1 68 ? -2.811 -15.445 -4.406 1 98.88 68 VAL B CA 1
ATOM 1492 C C . VAL B 1 68 ? -1.433 -16.078 -4.582 1 98.88 68 VAL B C 1
ATOM 1494 O O . VAL B 1 68 ? -1.285 -17.062 -5.305 1 98.88 68 VAL B O 1
ATOM 1497 N N . ILE B 1 69 ? -0.393 -15.562 -3.996 1 98.69 69 ILE B N 1
ATOM 1498 C CA . ILE B 1 69 ? 0.973 -16.062 -4.109 1 98.69 69 ILE B CA 1
ATOM 1499 C C . ILE B 1 69 ? 1.05 -17.484 -3.555 1 98.69 69 ILE B C 1
ATOM 1501 O O . ILE B 1 69 ? 1.64 -18.375 -4.176 1 98.69 69 ILE B O 1
ATOM 1505 N N . ILE B 1 70 ? 0.422 -17.734 -2.439 1 98.62 70 ILE B N 1
ATOM 1506 C CA . ILE B 1 70 ? 0.438 -19.047 -1.812 1 98.62 70 ILE B CA 1
ATOM 1507 C C . ILE B 1 70 ? -0.304 -20.062 -2.693 1 98.62 70 ILE B C 1
ATOM 1509 O O . ILE B 1 70 ? 0.143 -21.188 -2.865 1 98.62 70 ILE B O 1
ATOM 1513 N N . ALA B 1 71 ? -1.433 -19.656 -3.232 1 98.62 71 ALA B N 1
ATOM 1514 C CA . ALA B 1 71 ? -2.191 -20.562 -4.105 1 98.62 71 ALA B CA 1
ATOM 1515 C C . ALA B 1 71 ? -1.348 -21.016 -5.293 1 98.62 71 ALA B C 1
ATOM 1517 O O . ALA B 1 71 ? -1.473 -22.141 -5.754 1 98.62 71 ALA B O 1
ATOM 1518 N N . HIS B 1 72 ? -0.493 -20.125 -5.816 1 98.44 72 HIS B N 1
ATOM 1519 C CA . HIS B 1 72 ? 0.418 -20.5 -6.895 1 98.44 72 HIS B CA 1
ATOM 1520 C C . HIS B 1 72 ? 1.56 -21.359 -6.371 1 98.44 72 HIS B C 1
ATOM 1522 O O . HIS B 1 72 ? 1.939 -22.344 -7.008 1 98.44 72 HIS B O 1
ATOM 1528 N N . ALA B 1 73 ? 2.117 -21.062 -5.254 1 97.31 73 ALA B N 1
ATOM 1529 C CA . ALA B 1 73 ? 3.342 -21.672 -4.73 1 97.31 73 ALA B CA 1
ATOM 1530 C C . ALA B 1 73 ? 3.121 -23.125 -4.363 1 97.31 73 ALA B C 1
ATOM 1532 O O . ALA B 1 73 ? 4.023 -23.953 -4.512 1 97.31 73 ALA B O 1
ATOM 1533 N N . THR B 1 74 ? 1.942 -23.438 -3.865 1 97.38 74 THR B N 1
ATOM 1534 C CA . THR B 1 74 ? 1.688 -24.797 -3.416 1 97.38 74 THR B CA 1
ATOM 1535 C C . THR B 1 74 ? 1.502 -25.734 -4.609 1 97.38 74 THR B C 1
ATOM 1537 O O . THR B 1 74 ? 1.717 -26.953 -4.496 1 97.38 74 THR B O 1
ATOM 1540 N N . GLY B 1 75 ? 0.992 -25.234 -5.68 1 96.81 75 GLY B N 1
ATOM 1541 C CA . GLY B 1 75 ? 0.76 -26.047 -6.863 1 96.81 75 GLY B CA 1
ATOM 1542 C C . GLY B 1 75 ? -0.482 -26.906 -6.758 1 96.81 75 GLY B C 1
ATOM 1543 O O . GLY B 1 75 ? -0.737 -27.75 -7.625 1 96.81 75 GLY B O 1
ATOM 1544 N N . ASN B 1 76 ? -1.301 -26.703 -5.801 1 97.5 76 ASN B N 1
ATOM 1545 C CA . ASN B 1 76 ? -2.424 -27.594 -5.523 1 97.5 76 ASN B CA 1
ATOM 1546 C C . ASN B 1 76 ? -3.727 -27.047 -6.102 1 97.5 76 ASN B C 1
ATOM 1548 O O . ASN B 1 76 ? -4.734 -27.75 -6.145 1 97.5 76 ASN B O 1
ATOM 1552 N N . ALA B 1 77 ? -3.744 -25.844 -6.496 1 97.88 77 ALA B N 1
ATOM 1553 C CA . ALA B 1 77 ? -4.965 -25.219 -6.996 1 97.88 77 ALA B CA 1
ATOM 1554 C C . ALA B 1 77 ? -4.922 -25.062 -8.516 1 97.88 77 ALA B C 1
ATOM 1556 O O . ALA B 1 77 ? -3.904 -24.672 -9.078 1 97.88 77 ALA B O 1
ATOM 1557 N N . ALA B 1 78 ? -6.055 -25.438 -9.18 1 98.38 78 ALA B N 1
ATOM 1558 C CA . ALA B 1 78 ? -6.152 -25.203 -10.617 1 98.38 78 ALA B CA 1
ATOM 1559 C C . ALA B 1 78 ? -6.02 -23.719 -10.938 1 98.38 78 ALA B C 1
ATOM 1561 O O . ALA B 1 78 ? -6.551 -22.875 -10.219 1 98.38 78 ALA B O 1
ATOM 1562 N N . GLN B 1 79 ? -5.332 -23.453 -11.984 1 98.25 79 GLN B N 1
ATOM 1563 C CA . GLN B 1 79 ? -5.094 -22.062 -12.359 1 98.25 79 GLN B CA 1
ATOM 1564 C C . GLN B 1 79 ? -6.41 -21.328 -12.586 1 98.25 79 GLN B C 1
ATOM 1566 O O . GLN B 1 79 ? -6.531 -20.141 -12.242 1 98.25 79 GLN B O 1
ATOM 1571 N N . ALA B 1 80 ? -7.355 -21.984 -13.219 1 98.56 80 ALA B N 1
ATOM 1572 C CA . ALA B 1 80 ? -8.648 -21.359 -13.469 1 98.56 80 ALA B CA 1
ATOM 1573 C C . ALA B 1 80 ? -9.32 -20.938 -12.164 1 98.56 80 ALA B C 1
ATOM 1575 O O . ALA B 1 80 ? -9.969 -19.891 -12.094 1 98.56 80 ALA B O 1
ATOM 1576 N N . THR B 1 81 ? -9.188 -21.766 -11.164 1 98.75 81 THR B N 1
ATOM 1577 C CA . THR B 1 81 ? -9.75 -21.469 -9.844 1 98.75 81 THR B CA 1
ATOM 1578 C C . THR B 1 81 ? -9.062 -20.266 -9.227 1 98.75 81 THR B C 1
ATOM 1580 O O . THR B 1 81 ? -9.727 -19.359 -8.703 1 98.75 81 THR B O 1
ATOM 1583 N N . ILE B 1 82 ? -7.762 -20.234 -9.281 1 98.81 82 ILE B N 1
ATOM 1584 C CA . ILE B 1 82 ? -7.012 -19.094 -8.75 1 98.81 82 ILE B CA 1
ATOM 1585 C C . ILE B 1 82 ? -7.43 -17.812 -9.477 1 98.81 82 ILE B C 1
ATOM 1587 O O . ILE B 1 82 ? -7.719 -16.797 -8.844 1 98.81 82 ILE B O 1
ATOM 1591 N N . ASN B 1 83 ? -7.531 -17.875 -10.781 1 98.88 83 ASN B N 1
ATOM 1592 C CA . ASN B 1 83 ? -7.934 -16.719 -11.57 1 98.88 83 ASN B CA 1
ATOM 1593 C C . ASN B 1 83 ? -9.336 -16.234 -11.195 1 98.88 83 ASN B C 1
ATOM 1595 O O . ASN B 1 83 ? -9.578 -15.031 -11.094 1 98.88 83 ASN B O 1
ATOM 1599 N N . LEU B 1 84 ? -10.219 -17.156 -11.031 1 98.81 84 LEU B N 1
ATOM 1600 C CA . LEU B 1 84 ? -11.602 -16.812 -10.727 1 98.81 84 LEU B CA 1
ATOM 1601 C C . LEU B 1 84 ? -11.688 -16 -9.438 1 98.81 84 LEU B C 1
ATOM 1603 O O . LEU B 1 84 ? -12.25 -14.898 -9.422 1 98.81 84 LEU B O 1
ATOM 1607 N N . TRP B 1 85 ? -11.117 -16.469 -8.391 1 98.88 85 TRP B N 1
ATOM 1608 C CA . TRP B 1 85 ? -11.258 -15.828 -7.09 1 98.88 85 TRP B CA 1
ATOM 1609 C C . TRP B 1 85 ? -10.461 -14.531 -7.027 1 98.88 85 TRP B C 1
ATOM 1611 O O . TRP B 1 85 ? -10.867 -13.578 -6.363 1 98.88 85 TRP B O 1
ATOM 1621 N N . ALA B 1 86 ? -9.32 -14.477 -7.73 1 98.94 86 ALA B N 1
ATOM 1622 C CA . ALA B 1 86 ? -8.539 -13.25 -7.785 1 98.94 86 ALA B CA 1
ATOM 1623 C C . ALA B 1 86 ? -9.305 -12.148 -8.523 1 98.94 86 ALA B C 1
ATOM 1625 O O . ALA B 1 86 ? -9.359 -11.008 -8.062 1 98.94 86 ALA B O 1
ATOM 1626 N N . LEU B 1 87 ? -9.906 -12.5 -9.664 1 98.88 87 LEU B N 1
ATOM 1627 C CA . LEU B 1 87 ? -10.664 -11.523 -10.438 1 98.88 87 LEU B CA 1
ATOM 1628 C C . LEU B 1 87 ? -11.922 -11.086 -9.688 1 98.88 87 LEU B C 1
ATOM 1630 O O . LEU B 1 87 ? -12.289 -9.914 -9.727 1 98.88 87 LEU B O 1
ATOM 1634 N N . LEU B 1 88 ? -12.562 -12.039 -9.078 1 98.88 88 LEU B N 1
ATOM 1635 C CA . LEU B 1 88 ? -13.742 -11.695 -8.297 1 98.88 88 LEU B CA 1
ATOM 1636 C C . LEU B 1 88 ? -13.383 -10.75 -7.152 1 98.88 88 LEU B C 1
ATOM 1638 O O . LEU B 1 88 ? -14.156 -9.859 -6.812 1 98.88 88 LEU B O 1
ATOM 1642 N N . PHE B 1 89 ? -12.258 -10.938 -6.508 1 98.94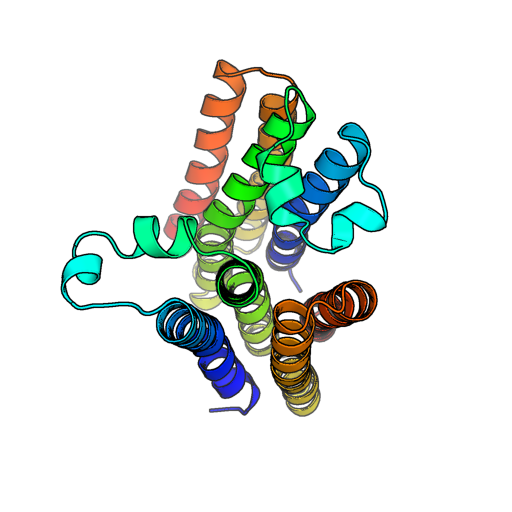 89 PHE B N 1
ATOM 1643 C CA . PHE B 1 89 ? -11.805 -10.031 -5.461 1 98.94 89 PHE B CA 1
ATOM 1644 C C . PHE B 1 89 ? -11.688 -8.609 -5.984 1 98.94 89 PHE B C 1
ATOM 1646 O O . PHE B 1 89 ? -12.195 -7.672 -5.371 1 98.94 89 PHE B O 1
ATOM 1653 N N . VAL B 1 90 ? -11.016 -8.445 -7.156 1 98.88 90 VAL B N 1
ATOM 1654 C CA . VAL B 1 90 ? -10.812 -7.109 -7.715 1 98.88 90 VAL B CA 1
ATOM 1655 C C . VAL B 1 90 ? -12.164 -6.48 -8.055 1 98.88 90 VAL B C 1
ATOM 1657 O O . VAL B 1 90 ? -12.406 -5.312 -7.742 1 98.88 90 VAL B O 1
ATOM 1660 N N . ALA B 1 91 ? -13.055 -7.246 -8.656 1 98.81 91 ALA B N 1
ATOM 1661 C CA . ALA B 1 91 ? -14.391 -6.75 -8.992 1 98.81 91 ALA B CA 1
ATOM 1662 C C . ALA B 1 91 ? -15.148 -6.332 -7.738 1 98.81 91 ALA B C 1
ATOM 1664 O O . ALA B 1 91 ? -15.781 -5.27 -7.715 1 98.81 91 ALA B O 1
ATOM 1665 N N . SER B 1 92 ? -15.117 -7.145 -6.727 1 98.81 92 SER B N 1
ATOM 1666 C CA . SER B 1 92 ? -15.828 -6.832 -5.488 1 98.81 92 SER B CA 1
ATOM 1667 C C . SER B 1 92 ? -15.188 -5.645 -4.773 1 98.81 92 SER B C 1
ATOM 1669 O O . SER B 1 92 ? -15.875 -4.859 -4.125 1 98.81 92 SER B O 1
ATOM 1671 N N . ARG B 1 93 ? -13.883 -5.512 -4.871 1 98.75 93 ARG B N 1
ATOM 1672 C CA . ARG B 1 93 ? -13.203 -4.359 -4.285 1 98.75 93 ARG B CA 1
ATOM 1673 C C . ARG B 1 93 ? -13.68 -3.059 -4.926 1 98.75 93 ARG B C 1
ATOM 1675 O O . ARG B 1 93 ? -13.875 -2.057 -4.234 1 98.75 93 ARG B O 1
ATOM 1682 N N . LEU B 1 94 ? -13.789 -3.049 -6.238 1 98.81 94 LEU B N 1
ATOM 1683 C CA . LEU B 1 94 ? -14.312 -1.883 -6.941 1 98.81 94 LEU B CA 1
ATOM 1684 C C . LEU B 1 94 ? -15.742 -1.574 -6.496 1 98.81 94 LEU B C 1
ATOM 1686 O O . LEU B 1 94 ? -16.094 -0.412 -6.281 1 98.81 94 LEU B O 1
ATOM 1690 N N . ALA B 1 95 ? -16.578 -2.623 -6.422 1 98.81 95 ALA B N 1
ATOM 1691 C CA . ALA B 1 95 ? -17.938 -2.451 -5.922 1 98.81 95 ALA B CA 1
ATOM 1692 C C . ALA B 1 95 ? -17.938 -1.89 -4.504 1 98.81 95 ALA B C 1
ATOM 1694 O O . ALA B 1 95 ? -18.734 -1.015 -4.176 1 98.81 95 ALA B O 1
ATOM 1695 N N . PHE B 1 96 ? -17.078 -2.387 -3.611 1 98.81 96 PHE B N 1
ATOM 1696 C CA . PHE B 1 96 ? -16.938 -1.912 -2.24 1 98.81 96 PHE B CA 1
ATOM 1697 C C . PHE B 1 96 ? -16.625 -0.421 -2.213 1 98.81 96 PHE B C 1
ATOM 1699 O O . PHE B 1 96 ? -17.266 0.344 -1.499 1 98.81 96 PHE B O 1
ATOM 1706 N N . ILE B 1 97 ? -15.641 0.005 -3.023 1 98.62 97 ILE B N 1
ATOM 1707 C CA . ILE B 1 97 ? -15.234 1.402 -3.088 1 98.62 97 ILE B CA 1
ATOM 1708 C C . ILE B 1 97 ? -16.406 2.268 -3.537 1 98.62 97 ILE B C 1
ATOM 1710 O O . ILE B 1 97 ? -16.656 3.328 -2.963 1 98.62 97 ILE B O 1
ATOM 1714 N N . TYR B 1 98 ? -17.141 1.812 -4.535 1 98.56 98 TYR B N 1
ATOM 1715 C CA . TYR B 1 98 ? -18.328 2.535 -5.016 1 98.56 98 TYR B CA 1
ATOM 1716 C C . TYR B 1 98 ? -19.344 2.701 -3.906 1 98.56 98 TYR B C 1
ATOM 1718 O O . TYR B 1 98 ? -19.859 3.803 -3.678 1 98.56 98 TYR B O 1
ATOM 1726 N N . CYS B 1 99 ? -19.688 1.577 -3.201 1 98.5 99 CYS B N 1
ATOM 1727 C CA . CYS B 1 99 ? -20.672 1.628 -2.115 1 98.5 99 CYS B CA 1
ATOM 1728 C C . CYS B 1 99 ? -20.203 2.566 -1.01 1 98.5 99 CYS B C 1
ATOM 1730 O O . CYS B 1 99 ? -21.016 3.275 -0.409 1 98.5 99 CYS B O 1
ATOM 1732 N N . TYR B 1 100 ? -18.906 2.512 -0.731 1 97.56 100 TYR B N 1
ATOM 1733 C CA . TYR B 1 100 ? -18.344 3.354 0.318 1 97.56 100 TYR B CA 1
ATOM 1734 C C . TYR B 1 100 ? -18.531 4.832 -0.01 1 97.56 100 TYR B C 1
ATOM 1736 O O . TYR B 1 100 ? -19.109 5.582 0.784 1 97.56 100 TYR B O 1
ATOM 1744 N N . ILE B 1 101 ? -18.156 5.25 -1.177 1 97.81 101 ILE B N 1
ATOM 1745 C CA . ILE B 1 101 ? -18.172 6.645 -1.6 1 97.81 101 ILE B CA 1
ATOM 1746 C C . ILE B 1 101 ? -19.609 7.125 -1.757 1 97.81 101 ILE B C 1
ATOM 1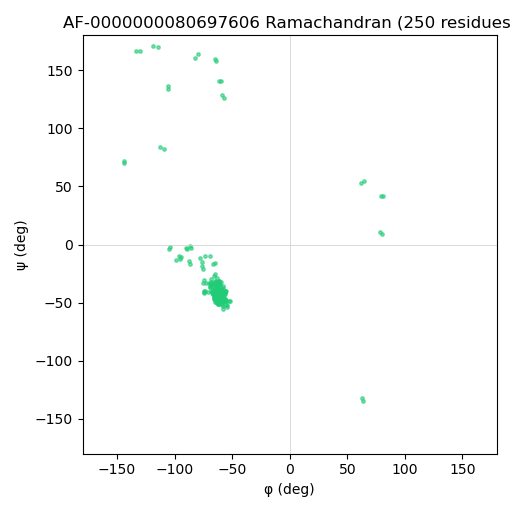748 O O . ILE B 1 101 ? -19.922 8.273 -1.451 1 97.81 101 ILE B O 1
ATOM 1752 N N . SER B 1 102 ? -20.5 6.285 -2.174 1 97.75 102 SER B N 1
ATOM 1753 C CA . SER B 1 102 ? -21.906 6.629 -2.391 1 97.75 102 SER B CA 1
ATOM 1754 C C . SER B 1 102 ? -22.719 6.5 -1.104 1 97.75 102 SER B C 1
ATOM 1756 O O . SER B 1 102 ? -23.938 6.637 -1.116 1 97.75 102 SER B O 1
ATOM 1758 N N . ASP B 1 103 ? -22.172 6.086 -0.088 1 97.62 103 ASP B N 1
ATOM 1759 C CA . ASP B 1 103 ? -22.797 5.98 1.23 1 97.62 103 ASP B CA 1
ATOM 1760 C C . ASP B 1 103 ? -23.938 4.965 1.222 1 97.62 103 ASP B C 1
ATOM 1762 O O . ASP B 1 103 ? -25.062 5.289 1.604 1 97.62 103 ASP B O 1
ATOM 1766 N N . ARG B 1 104 ? -23.625 3.785 0.797 1 98.06 104 ARG B N 1
ATOM 1767 C CA . ARG B 1 104 ? -24.516 2.627 0.852 1 98.06 104 ARG B CA 1
ATOM 1768 C C . ARG B 1 104 ? -23.984 1.584 1.836 1 98.06 104 ARG B C 1
ATOM 1770 O O . ARG B 1 104 ? -23.375 0.597 1.432 1 98.06 104 ARG B O 1
ATOM 1777 N N . PRO B 1 105 ? -24.312 1.778 3.168 1 97.25 105 PRO B N 1
ATOM 1778 C CA . PRO B 1 105 ? -23.641 1.005 4.215 1 97.25 105 PRO B CA 1
ATOM 1779 C C . PRO B 1 105 ? -23.969 -0.484 4.152 1 97.25 105 PRO B C 1
ATOM 1781 O O . PRO B 1 105 ? -23.109 -1.326 4.395 1 97.25 105 PRO B O 1
ATOM 1784 N N . THR B 1 106 ? -25.156 -0.847 3.891 1 97.94 106 THR B N 1
ATOM 1785 C CA . THR B 1 106 ? -25.547 -2.252 3.861 1 97.94 106 THR B CA 1
ATOM 1786 C C . THR B 1 106 ? -24.828 -2.992 2.742 1 97.94 106 THR B C 1
ATOM 1788 O O . THR B 1 106 ? -24.25 -4.059 2.967 1 97.94 106 THR B O 1
ATOM 1791 N N . TRP B 1 107 ? -24.859 -2.443 1.573 1 98.25 107 TRP B N 1
ATOM 1792 C CA . TRP B 1 107 ? -24.188 -3.053 0.435 1 98.25 107 TRP B CA 1
ATOM 1793 C C . TRP B 1 107 ? -22.672 -3.068 0.646 1 98.25 107 TRP B C 1
ATOM 1795 O O . TRP B 1 107 ? -22 -4.035 0.279 1 98.25 107 TRP B O 1
ATOM 1805 N N . ARG B 1 108 ? -22.141 -1.972 1.235 1 98.38 108 ARG B N 1
ATOM 1806 C CA . ARG B 1 108 ? -20.719 -1.913 1.552 1 98.38 108 ARG B CA 1
ATOM 1807 C C . ARG B 1 108 ? -20.297 -3.094 2.422 1 98.38 108 ARG B C 1
ATOM 1809 O O . ARG B 1 108 ? -19.344 -3.795 2.105 1 98.38 108 ARG B O 1
ATOM 1816 N N . SER B 1 109 ? -21.078 -3.354 3.467 1 98.5 109 SER B N 1
ATOM 1817 C CA . SER B 1 109 ? -20.781 -4.453 4.379 1 98.5 109 SER B CA 1
ATOM 1818 C C . SER B 1 109 ? -20.891 -5.801 3.67 1 98.5 109 SER B C 1
ATOM 1820 O O . SER B 1 109 ? -20.047 -6.68 3.871 1 98.5 109 SER B O 1
ATOM 1822 N N . ALA B 1 110 ? -21.859 -5.988 2.895 1 98.25 110 ALA B N 1
ATOM 1823 C CA . ALA B 1 110 ? -22.047 -7.234 2.154 1 98.25 110 ALA B CA 1
ATOM 1824 C C . ALA B 1 110 ? -20.875 -7.492 1.211 1 98.25 110 ALA B C 1
ATOM 1826 O O . ALA B 1 110 ? -20.344 -8.602 1.164 1 98.25 110 ALA B O 1
ATOM 1827 N N . VAL B 1 111 ? -20.5 -6.492 0.501 1 98.69 111 VAL B N 1
ATOM 1828 C CA . VAL B 1 111 ? -19.438 -6.641 -0.483 1 98.69 111 VAL B CA 1
ATOM 1829 C C . VAL B 1 111 ? -18.094 -6.859 0.228 1 98.69 111 VAL B C 1
ATOM 1831 O O . VAL B 1 111 ? -17.234 -7.598 -0.26 1 98.69 111 VAL B O 1
ATOM 1834 N N . PHE B 1 112 ? -17.906 -6.184 1.377 1 98.5 112 PHE B N 1
ATOM 1835 C CA . PHE B 1 112 ? -16.734 -6.484 2.172 1 98.5 112 PHE B CA 1
ATOM 1836 C C . PHE B 1 112 ? -16.672 -7.965 2.523 1 98.5 112 PHE B C 1
ATOM 1838 O O . PHE B 1 112 ? -15.594 -8.57 2.512 1 98.5 112 PHE B O 1
ATOM 1845 N N . GLY B 1 113 ? -17.781 -8.547 2.844 1 98.56 113 GLY B N 1
ATOM 1846 C CA . GLY B 1 113 ? -17.859 -9.984 3.057 1 98.56 113 GLY B CA 1
ATOM 1847 C C . GLY B 1 113 ? -17.375 -10.789 1.865 1 98.56 113 GLY B C 1
ATOM 1848 O O . GLY B 1 113 ? -16.719 -11.82 2.031 1 98.56 113 GLY B O 1
ATOM 1849 N N . VAL B 1 114 ? -17.703 -10.367 0.684 1 98.69 114 VAL B N 1
ATOM 1850 C CA . VAL B 1 114 ? -17.266 -11.047 -0.533 1 98.69 114 VAL B CA 1
ATOM 1851 C C . VAL B 1 114 ? -15.75 -10.961 -0.652 1 98.69 114 VAL B C 1
ATOM 1853 O O . VAL B 1 114 ? -15.102 -11.922 -1.058 1 98.69 114 VAL B O 1
ATOM 1856 N N . ASN B 1 115 ? -15.125 -9.75 -0.37 1 98.69 115 ASN B N 1
ATOM 1857 C CA . ASN B 1 115 ? -13.672 -9.641 -0.352 1 98.69 115 ASN B CA 1
ATOM 1858 C C . ASN B 1 115 ? -13.047 -10.711 0.537 1 98.69 115 ASN B C 1
ATOM 1860 O O . ASN B 1 115 ? -12.117 -11.414 0.116 1 98.69 115 ASN B O 1
ATOM 1864 N N . LEU B 1 116 ? -13.562 -10.875 1.751 1 98.75 116 LEU B N 1
ATOM 1865 C CA . LEU B 1 116 ? -13.039 -11.844 2.703 1 98.75 116 LEU B CA 1
ATOM 1866 C C . LEU B 1 116 ? -13.234 -13.266 2.195 1 98.75 116 LEU B C 1
ATOM 1868 O O . LEU B 1 116 ? -12.344 -14.109 2.332 1 98.75 116 LEU B O 1
ATOM 1872 N N . LEU B 1 117 ? -14.359 -13.5 1.634 1 98.75 117 LEU B N 1
ATOM 1873 C CA . LEU B 1 117 ? -14.648 -14.812 1.08 1 98.75 117 LEU B CA 1
ATOM 1874 C C . LEU B 1 117 ? -13.648 -15.18 -0.006 1 98.75 117 LEU B C 1
ATOM 1876 O O . LEU B 1 117 ? -13.18 -16.328 -0.07 1 98.75 117 LEU B O 1
ATOM 1880 N N . CYS B 1 118 ? -13.383 -14.258 -0.91 1 98.88 118 CYS B N 1
ATOM 1881 C CA . CYS B 1 118 ? -12.414 -14.508 -1.973 1 98.88 118 CYS B CA 1
ATOM 1882 C C . CYS B 1 118 ? -11.062 -14.898 -1.396 1 98.88 118 CYS B C 1
ATOM 1884 O O . CYS B 1 118 ? -10.414 -15.828 -1.889 1 98.88 118 CYS B O 1
ATOM 1886 N N . ILE B 1 119 ? -10.602 -14.25 -0.329 1 98.88 119 ILE B N 1
ATOM 1887 C CA . ILE B 1 119 ? -9.32 -14.539 0.308 1 98.88 119 ILE B CA 1
ATOM 1888 C C . ILE B 1 119 ? -9.344 -15.938 0.917 1 98.88 119 ILE B C 1
ATOM 1890 O O . ILE B 1 119 ? -8.438 -16.734 0.685 1 98.88 119 ILE B O 1
ATOM 1894 N N . VAL B 1 120 ? -10.383 -16.25 1.629 1 98.88 120 VAL B N 1
ATOM 1895 C CA . VAL B 1 120 ? -10.523 -17.562 2.268 1 98.88 120 VAL B CA 1
ATOM 1896 C C . VAL B 1 120 ? -10.578 -18.656 1.203 1 98.88 120 VAL B C 1
ATOM 1898 O O . VAL B 1 120 ? -9.93 -19.688 1.341 1 98.88 120 VAL B O 1
ATOM 1901 N N . ALA B 1 121 ? -11.328 -18.438 0.18 1 98.88 121 ALA B N 1
ATOM 1902 C CA . ALA B 1 121 ? -11.469 -19.422 -0.897 1 98.88 121 ALA B CA 1
ATOM 1903 C C . ALA B 1 121 ? -10.117 -19.703 -1.55 1 98.88 121 ALA B C 1
ATOM 1905 O O . ALA B 1 121 ? -9.836 -20.859 -1.909 1 98.88 121 ALA B O 1
ATOM 1906 N N . LEU B 1 122 ? -9.297 -18.734 -1.767 1 98.88 122 LEU B N 1
ATOM 1907 C CA . LEU B 1 122 ? -7.961 -18.922 -2.326 1 98.88 122 LEU B CA 1
ATOM 1908 C C . LEU B 1 122 ? -7.113 -19.812 -1.417 1 98.88 122 LEU B C 1
ATOM 1910 O O . LEU B 1 122 ? -6.414 -20.703 -1.894 1 98.88 122 LEU B O 1
ATOM 1914 N N . PHE B 1 123 ? -7.16 -19.562 -0.082 1 98.81 123 PHE B N 1
ATOM 1915 C CA . PHE B 1 123 ? -6.406 -20.375 0.862 1 98.81 123 PHE B CA 1
ATOM 1916 C C . PHE B 1 123 ? -6.914 -21.812 0.855 1 98.81 123 PHE B C 1
ATOM 1918 O O . PHE B 1 123 ? -6.125 -22.766 0.902 1 98.81 123 PHE B O 1
ATOM 1925 N N . VAL B 1 124 ? -8.203 -21.969 0.778 1 98.69 124 VAL B N 1
ATOM 1926 C CA . VAL B 1 124 ? -8.789 -23.297 0.744 1 98.69 124 VAL B CA 1
ATOM 1927 C C . VAL B 1 124 ? -8.367 -24.016 -0.537 1 98.69 124 VAL B C 1
ATOM 1929 O O . VAL B 1 124 ? -8.008 -25.203 -0.505 1 98.69 124 VAL B O 1
ATOM 1932 N N . ALA B 1 125 ? -8.391 -23.312 -1.647 1 98.19 125 ALA B N 1
ATOM 1933 C CA . ALA B 1 125 ? -7.98 -23.906 -2.92 1 98.19 125 ALA B CA 1
ATOM 1934 C C . ALA B 1 125 ? -6.52 -24.344 -2.873 1 98.19 125 ALA B C 1
ATOM 1936 O O . ALA B 1 125 ? -6.133 -25.297 -3.535 1 98.19 125 ALA B O 1
ATOM 1937 N N . ALA B 1 126 ? -5.707 -23.672 -2.127 1 97.69 126 ALA B N 1
ATOM 1938 C CA . ALA B 1 126 ? -4.277 -23.953 -2.025 1 97.69 126 ALA B CA 1
ATOM 1939 C C . ALA B 1 126 ? -4.016 -25.188 -1.17 1 97.69 126 ALA B C 1
ATOM 1941 O O . ALA B 1 126 ? -2.92 -25.75 -1.197 1 97.69 126 ALA B O 1
ATOM 1942 N N . ALA B 1 127 ? -4.957 -25.547 -0.331 1 96.38 127 ALA B N 1
ATOM 1943 C CA . ALA B 1 127 ? -4.793 -26.672 0.596 1 96.38 127 ALA B CA 1
ATOM 1944 C C . ALA B 1 127 ? -4.938 -28 -0.125 1 96.38 127 ALA B C 1
ATOM 1946 O O . ALA B 1 127 ? -5.637 -28.094 -1.136 1 96.38 127 ALA B O 1
#

Sequence (254 aa):
MTLAYWSILAAAFLPIGCAAYAKRLAGFSWADNHDPRVFLARTRGKAARANAAQQNSYEIFPPFAAAVIIAHATGNAAQATINLWALLFVASRLAFIYCYISDRPTWRSAVFGVNLLCIVALFVAAAMTLAYWSILAAAFLPIGCAAYAKRLAGFSWADNHDPRVFLARTRGKAARANAAQQNSYEIFPPFAAAVIIAHATGNAAQATINLWALLFVASRLAFIYCYISDRPTWRSAVFGVNLLCIVALFVAAA

Radius of gyration: 18.97 Å; Cα contacts (8 Å, |Δi|>4): 321; chains: 2; bounding box: 46×52×48 Å

InterPro domains:
  IPR001129 Membrane-associated, eicosanoid/glutathione metabolism (MAPEG) protein [PF01124] (4-127)
  IPR023352 Membrane associated eicosanoid/glutathione metabolism-like domain superfamily [G3DSA:1.20.120.550] (1-127)
  IPR023352 Membrane associated eicosanoid/glutathione metabolism-like domain superfamily [SSF161084] (2-124)

Solvent-accessible surface area (backbone atoms only — not comparable to full-atom values): 12651 Å² total; per-residue (Å²): 134,55,68,33,61,52,35,46,55,55,53,65,47,46,28,57,54,26,42,56,50,16,35,61,70,65,61,67,49,80,81,47,61,82,43,51,67,64,53,55,72,66,43,58,71,54,23,28,31,21,40,50,41,16,53,50,42,61,60,53,41,50,55,44,45,50,23,56,52,48,21,59,71,63,66,55,35,57,65,68,58,50,30,49,40,34,49,49,29,48,52,32,48,53,50,27,44,50,24,44,43,69,63,37,44,70,61,23,54,52,32,49,49,49,40,55,48,29,34,52,50,33,48,57,42,18,72,103,55,69,32,61,51,35,44,57,54,52,62,47,46,29,57,51,26,43,53,50,17,36,59,71,64,62,68,48,80,80,45,48,71,44,52,67,62,53,56,73,66,42,58,70,55,24,29,32,21,41,51,43,17,54,52,42,58,65,53,43,50,62,44,46,50,23,56,53,47,21,59,71,62,65,56,35,57,65,68,59,51,31,50,38,34,49,49,29,50,54,32,47,53,52,27,46,50,22,44,43,68,68,35,66,68,61,22,54,55,31,48,49,48,39,52,46,29,36,51,50,34,48,58,41,26,97

Foldseek 3Di:
DALLVVLLVLLVCQLVVLLVVLCVVQVPDPVCVVPSPVSQCPDDALSVLSNVLSVVSVVLSVLSVVLLVLLVVLVQADSVQSNVLSVQLSVLSVVLSVCSSVVVVVSNVVSVVSNVVSSVSSNVRSD/DALLLVLLVLLVCQLVVLLVVLCVVQVNDPVCVVPSPVSQVPDDALSVLSNVLSVVSVVLSVLSNVLLVLLVVLVQADSVQSNVLSVQLSVLSVVLSVCSSVVPVVSNVVSVVSNVVSSVSSNVRSD

Nearest PDB structures (foldseek):
  8qae-assembly1_A  TM=3.084E-01  e=2.772E+00  synthetic construct
  8qb9-assembly1_A  TM=3.031E-01  e=6.804E+00  Saccharomyces cerevisiae
  8qb9-assembly1_A  TM=3.108E-01  e=4.300E+00  Saccharomyces cerevisiae
  3tul-assembly5_D  TM=2.620E-01  e=5.264E+00  Salmonella enterica subsp. enterica serovar Typhimurium
  8qb7-assembly1_A  TM=3.032E-01  e=8.300E+00  Saccharomyces cerevisiae

Organism: Cardiobacterium hominis (strain ATCC 15826 / DSM 8339 / NCTC 10426 / 6573) (NCBI:txid638300)